Protein AF-E2C7J8-F1 (afdb_monomer_lite)

Structure (mmCIF, N/CA/C/O backbone):
data_AF-E2C7J8-F1
#
_entry.id   AF-E2C7J8-F1
#
loop_
_atom_site.group_PDB
_atom_site.id
_atom_site.type_symbol
_atom_site.label_atom_id
_atom_site.label_alt_id
_atom_site.label_comp_id
_atom_site.label_asym_id
_atom_site.label_entity_id
_atom_site.label_seq_id
_atom_site.pdbx_PDB_ins_code
_atom_site.Cartn_x
_atom_site.Cartn_y
_atom_site.Cartn_z
_atom_site.occupancy
_atom_site.B_iso_or_equiv
_atom_site.auth_seq_id
_atom_site.auth_comp_id
_atom_site.auth_asym_id
_atom_site.auth_atom_id
_atom_site.pdbx_PDB_model_num
ATOM 1 N N . MET A 1 1 ? -15.136 -10.228 -29.004 1.00 56.69 1 MET A N 1
ATOM 2 C CA . MET A 1 1 ? -14.559 -11.392 -28.293 1.00 56.69 1 MET A CA 1
ATOM 3 C C . MET A 1 1 ? -13.044 -11.291 -28.162 1.00 56.69 1 MET A C 1
ATOM 5 O O . MET A 1 1 ? -12.551 -11.509 -27.067 1.00 56.69 1 MET A O 1
ATOM 9 N N . GLU A 1 2 ? -12.335 -10.856 -29.204 1.00 65.06 2 GLU A N 1
ATOM 10 C CA . GLU A 1 2 ? -10.869 -10.691 -29.225 1.00 65.06 2 GLU A CA 1
ATOM 11 C C . GLU A 1 2 ? -10.293 -9.836 -28.080 1.00 65.06 2 GLU A C 1
ATOM 13 O O . GLU A 1 2 ? -9.317 -10.219 -27.451 1.00 65.06 2 GLU A O 1
ATOM 18 N N . PHE A 1 3 ? -10.931 -8.713 -27.729 1.00 54.78 3 PHE A N 1
ATOM 19 C CA . PHE A 1 3 ? -10.492 -7.877 -26.600 1.00 54.78 3 PHE A CA 1
ATOM 20 C C . PHE A 1 3 ? -10.558 -8.608 -25.251 1.00 54.78 3 PHE A C 1
ATOM 22 O O . PHE A 1 3 ? -9.632 -8.517 -24.450 1.00 54.78 3 PHE A O 1
ATOM 29 N N . LEU A 1 4 ? -11.633 -9.366 -25.009 1.00 55.12 4 LEU A N 1
ATOM 30 C CA . LEU A 1 4 ? -11.787 -10.152 -23.783 1.00 55.12 4 LEU A CA 1
ATOM 31 C C . LEU A 1 4 ? -10.827 -11.342 -23.761 1.00 55.12 4 LEU A C 1
ATOM 33 O O . LEU A 1 4 ? -10.291 -11.648 -22.705 1.00 55.12 4 LEU A O 1
ATOM 37 N N . GLN A 1 5 ? -10.562 -11.965 -24.912 1.00 63.22 5 GLN A N 1
ATOM 38 C CA . GLN A 1 5 ? -9.542 -13.007 -25.043 1.00 63.22 5 GLN A CA 1
ATOM 39 C C . GLN A 1 5 ? -8.133 -12.459 -24.818 1.00 63.22 5 GLN A C 1
ATOM 41 O O . GLN A 1 5 ? -7.361 -13.086 -24.109 1.00 63.22 5 GLN A O 1
ATOM 46 N N . ASN A 1 6 ? -7.816 -11.266 -25.322 1.00 58.00 6 ASN A N 1
ATOM 47 C CA . ASN A 1 6 ? -6.532 -10.613 -25.078 1.00 58.00 6 ASN A CA 1
ATOM 48 C C . ASN A 1 6 ? -6.371 -10.218 -23.608 1.00 58.00 6 ASN A C 1
ATOM 50 O O . ASN A 1 6 ? -5.319 -10.462 -23.024 1.00 58.00 6 ASN A O 1
ATOM 54 N N . ILE A 1 7 ? -7.414 -9.667 -22.976 1.00 56.09 7 ILE A N 1
ATOM 55 C CA . ILE A 1 7 ? -7.404 -9.428 -21.528 1.00 56.09 7 ILE A CA 1
ATOM 56 C C . ILE A 1 7 ? -7.196 -10.744 -20.791 1.00 56.09 7 ILE A C 1
ATOM 58 O O . ILE A 1 7 ? -6.327 -10.809 -19.935 1.00 56.09 7 ILE A O 1
ATOM 62 N N . PHE A 1 8 ? -7.942 -11.793 -21.128 1.00 62.03 8 PHE A N 1
ATOM 63 C CA . PHE A 1 8 ? -7.815 -13.090 -20.473 1.00 62.03 8 PHE A CA 1
ATOM 64 C C . PHE A 1 8 ? -6.412 -13.686 -20.655 1.00 62.03 8 PHE A C 1
ATOM 66 O O . PHE A 1 8 ? -5.827 -14.153 -19.684 1.00 62.03 8 PHE A O 1
ATOM 73 N N . TYR A 1 9 ? -5.826 -13.571 -21.844 1.00 65.25 9 TYR A N 1
ATOM 74 C CA . TYR A 1 9 ? -4.469 -14.013 -22.150 1.00 65.25 9 TYR A CA 1
ATOM 75 C C . TYR A 1 9 ? -3.418 -13.267 -21.313 1.00 65.25 9 TYR A C 1
ATOM 77 O O . TYR A 1 9 ? -2.612 -13.891 -20.628 1.00 65.25 9 TYR A O 1
ATOM 85 N N . TYR A 1 10 ? -3.460 -11.931 -21.262 1.00 60.94 10 TYR A N 1
ATOM 86 C CA . TYR A 1 10 ? -2.528 -11.156 -20.427 1.00 60.94 10 TYR A CA 1
ATOM 87 C C . TYR A 1 10 ? -2.781 -11.321 -18.922 1.00 60.94 10 TYR A C 1
ATOM 89 O O . TYR A 1 10 ? -1.867 -11.205 -18.107 1.00 60.94 10 TYR A O 1
ATOM 97 N N . TRP A 1 11 ? -4.028 -11.579 -18.535 1.00 59.38 11 TRP A N 1
ATOM 98 C CA . TRP A 1 11 ? -4.422 -11.719 -17.138 1.00 59.38 11 TRP A CA 1
ATOM 99 C C . TRP A 1 11 ? -4.226 -13.140 -16.611 1.00 59.38 11 TRP A C 1
ATOM 101 O O . TRP A 1 11 ? -4.277 -13.327 -15.399 1.00 59.38 11 TRP A O 1
ATOM 111 N N . THR A 1 12 ? -4.022 -14.144 -17.466 1.00 62.78 12 THR A N 1
ATOM 112 C CA . THR A 1 12 ? -4.016 -15.563 -17.062 1.00 62.78 12 THR A CA 1
ATOM 113 C C . THR A 1 12 ? -2.845 -16.336 -17.665 1.00 62.78 12 THR A C 1
ATOM 115 O O . THR A 1 12 ? -2.149 -17.023 -16.920 1.00 62.78 12 THR A O 1
ATOM 118 N N . ASP A 1 13 ? -2.562 -16.156 -18.957 1.00 61.19 13 ASP A N 1
ATOM 119 C CA . ASP A 1 13 ? -1.616 -16.987 -19.715 1.00 61.19 13 ASP A CA 1
ATOM 120 C C . ASP A 1 13 ? -0.207 -16.381 -19.818 1.00 61.19 13 ASP A C 1
ATOM 122 O O . ASP A 1 13 ? 0.773 -17.115 -19.926 1.00 61.19 13 ASP A O 1
ATOM 126 N N . SER A 1 14 ? -0.051 -15.055 -19.704 1.00 66.00 14 SER A N 1
ATOM 127 C CA . SER A 1 14 ? 1.265 -14.390 -19.715 1.00 66.00 14 SER A CA 1
ATOM 128 C C . SER A 1 14 ? 1.964 -14.368 -18.344 1.00 66.00 14 SER A C 1
ATOM 130 O O . SER A 1 14 ? 2.729 -13.446 -18.046 1.00 66.00 14 SER A O 1
ATOM 132 N N . LEU A 1 15 ? 1.657 -15.331 -17.471 1.00 68.44 15 LEU A N 1
ATOM 133 C CA . LEU A 1 15 ? 2.197 -15.392 -16.115 1.00 68.44 15 LEU A CA 1
ATOM 134 C C . LEU A 1 15 ? 3.653 -15.869 -16.129 1.00 68.44 15 LEU A C 1
ATOM 136 O O . LEU A 1 15 ? 4.008 -16.780 -16.876 1.00 68.44 15 LEU A O 1
ATOM 140 N N . ASP A 1 16 ? 4.488 -15.319 -15.247 1.00 70.44 16 ASP A N 1
ATOM 141 C CA . ASP A 1 16 ? 5.831 -15.856 -15.028 1.00 70.44 16 ASP A CA 1
ATOM 142 C C . ASP A 1 16 ? 5.737 -17.352 -14.647 1.00 70.44 16 ASP A C 1
ATOM 144 O O . ASP A 1 16 ? 5.107 -17.686 -13.635 1.00 70.44 16 ASP A O 1
ATOM 148 N N . PRO A 1 17 ? 6.378 -18.270 -15.400 1.00 74.94 17 PRO A N 1
ATOM 149 C CA . PRO A 1 17 ? 6.328 -19.703 -15.121 1.00 74.94 17 PRO A CA 1
ATOM 150 C C . PRO A 1 17 ? 6.791 -20.083 -13.707 1.00 74.94 17 PRO A C 1
ATOM 152 O O . PRO A 1 17 ? 6.451 -21.156 -13.210 1.00 74.94 17 PRO A O 1
ATOM 155 N N . ARG A 1 18 ? 7.576 -19.224 -13.041 1.00 76.12 18 ARG A N 1
ATOM 156 C CA . ARG A 1 18 ? 8.030 -19.394 -11.648 1.00 76.12 18 ARG A CA 1
ATOM 157 C C . ARG A 1 18 ? 6.910 -19.186 -10.619 1.00 76.12 18 ARG A C 1
ATOM 159 O O . ARG A 1 18 ? 7.094 -19.508 -9.450 1.00 76.12 18 ARG A O 1
ATOM 166 N N . LEU A 1 19 ? 5.763 -18.645 -11.023 1.00 78.50 19 LEU A N 1
ATOM 167 C CA . LEU A 1 19 ? 4.627 -18.351 -10.144 1.00 78.50 19 LEU A CA 1
ATOM 168 C C . LEU A 1 19 ? 3.506 -19.393 -10.237 1.00 78.50 19 LEU A C 1
ATOM 170 O O . LEU A 1 19 ? 2.644 -19.431 -9.363 1.00 78.50 19 LEU A O 1
ATOM 174 N N . LEU A 1 20 ? 3.523 -20.265 -11.249 1.00 76.81 20 LEU A N 1
ATOM 175 C CA . LEU A 1 20 ? 2.459 -21.249 -11.499 1.00 76.81 20 LEU A CA 1
ATOM 176 C C . LEU A 1 20 ? 2.248 -22.230 -10.335 1.00 76.81 20 LEU A C 1
ATOM 178 O O . LEU A 1 20 ? 1.123 -22.649 -10.066 1.00 76.81 20 LEU A O 1
ATOM 182 N N . TYR A 1 21 ? 3.324 -22.566 -9.622 1.00 78.81 21 TYR A N 1
ATOM 183 C CA . TYR A 1 21 ? 3.292 -23.465 -8.467 1.00 78.81 21 TYR A CA 1
ATOM 184 C C . TYR A 1 21 ? 3.033 -22.746 -7.135 1.00 78.81 21 TYR A C 1
ATOM 186 O O . TYR A 1 21 ? 2.986 -23.401 -6.097 1.00 78.81 21 TYR A O 1
ATOM 194 N N . MET A 1 22 ? 2.884 -21.416 -7.134 1.00 82.75 22 MET A N 1
ATOM 195 C CA . MET A 1 22 ? 2.638 -20.638 -5.919 1.00 82.75 22 MET A CA 1
ATOM 196 C C . MET A 1 22 ? 1.126 -20.536 -5.653 1.00 82.75 22 MET A C 1
ATOM 198 O O . MET A 1 22 ? 0.410 -19.924 -6.455 1.00 82.75 22 MET A O 1
ATOM 202 N N . PRO A 1 23 ? 0.623 -21.077 -4.525 1.00 84.69 23 PRO A N 1
ATOM 203 C CA . PRO A 1 23 ? -0.786 -20.967 -4.152 1.00 84.69 23 PRO A CA 1
ATOM 204 C C . PRO A 1 23 ? -1.259 -19.509 -4.099 1.00 84.69 23 PRO A C 1
ATOM 206 O O . PRO A 1 23 ? -0.500 -18.627 -3.686 1.00 84.69 23 PRO A O 1
ATOM 209 N N . ILE A 1 24 ? -2.522 -19.259 -4.470 1.00 84.56 24 ILE A N 1
ATOM 210 C CA . ILE A 1 24 ? -3.199 -17.943 -4.469 1.00 84.56 24 ILE A CA 1
ATOM 211 C C . ILE A 1 24 ? -2.684 -16.965 -5.538 1.00 84.56 24 ILE A C 1
ATOM 213 O O . ILE A 1 24 ? -3.468 -16.193 -6.088 1.00 84.56 24 ILE A O 1
ATOM 217 N N . ILE A 1 25 ? -1.397 -17.005 -5.887 1.00 83.06 25 ILE A N 1
ATOM 218 C CA . ILE A 1 25 ? -0.825 -16.178 -6.960 1.00 83.06 25 ILE A CA 1
ATOM 219 C C . ILE A 1 25 ? -1.190 -16.725 -8.342 1.00 83.06 25 ILE A C 1
ATOM 221 O O . ILE A 1 25 ? -1.482 -15.951 -9.253 1.00 83.06 25 ILE A O 1
ATOM 225 N N . ASN A 1 26 ? -1.177 -18.051 -8.497 1.00 79.81 26 ASN A N 1
ATOM 226 C CA . ASN A 1 26 ? -1.471 -18.704 -9.771 1.00 79.81 26 ASN A CA 1
ATOM 227 C C . ASN A 1 26 ? -2.930 -18.524 -10.226 1.00 79.81 26 ASN A C 1
ATOM 229 O O . ASN A 1 26 ? -3.215 -18.563 -11.420 1.00 79.81 26 ASN A O 1
ATOM 233 N N . SER A 1 27 ? -3.848 -18.299 -9.285 1.00 81.38 27 SER A N 1
ATOM 234 C CA . SER A 1 27 ? -5.274 -18.149 -9.543 1.00 81.38 27 SER A CA 1
ATOM 235 C C . SER A 1 27 ? -5.691 -16.681 -9.571 1.00 81.38 27 SER A C 1
ATOM 237 O O . SER A 1 27 ? -5.356 -15.889 -8.694 1.00 81.38 27 SER A O 1
ATOM 239 N N . THR A 1 28 ? -6.511 -16.331 -10.558 1.00 76.12 28 THR A N 1
ATOM 240 C CA . THR A 1 28 ? -7.091 -14.993 -10.735 1.00 76.12 28 THR A CA 1
ATOM 241 C C . THR A 1 28 ? -8.230 -14.681 -9.764 1.00 76.12 28 THR A C 1
ATOM 243 O O . THR A 1 28 ? -8.512 -13.509 -9.525 1.00 76.12 28 THR A O 1
ATOM 246 N N . TYR A 1 29 ? -8.885 -15.705 -9.207 1.00 79.81 29 TYR A N 1
ATOM 247 C CA . TYR A 1 29 ? -10.133 -15.572 -8.445 1.00 79.81 29 TYR A CA 1
ATOM 248 C C . TYR A 1 29 ? -9.982 -15.867 -6.946 1.00 79.81 29 TYR A C 1
ATOM 250 O O . TYR A 1 29 ? -10.809 -15.413 -6.156 1.00 79.81 29 TYR A O 1
ATOM 258 N N . GLN A 1 30 ? -8.929 -16.582 -6.530 1.00 87.88 30 GLN A N 1
ATOM 259 C CA . GLN A 1 30 ? -8.725 -16.948 -5.122 1.00 87.88 30 GLN A CA 1
ATOM 260 C C . GLN A 1 30 ? -8.579 -15.721 -4.212 1.00 87.88 30 GLN A C 1
ATOM 262 O O . GLN A 1 30 ? -9.251 -15.647 -3.185 1.00 87.88 30 GLN A O 1
ATOM 267 N N . LEU A 1 31 ? -7.766 -14.728 -4.591 1.00 85.38 31 LEU A N 1
ATOM 268 C CA . LEU A 1 31 ? -7.616 -13.509 -3.790 1.00 85.38 31 LEU A CA 1
ATOM 269 C C . LEU A 1 31 ? -8.914 -12.677 -3.718 1.00 85.38 31 LEU A C 1
ATOM 271 O O . LEU A 1 31 ? -9.318 -12.352 -2.602 1.00 85.38 31 LEU A O 1
ATOM 275 N N . PRO A 1 32 ? -9.605 -12.353 -4.834 1.00 81.94 32 PRO A N 1
ATOM 276 C CA . PRO A 1 32 ? -10.901 -11.676 -4.772 1.00 81.94 32 PRO A CA 1
ATOM 277 C C . PRO A 1 32 ? -11.915 -12.376 -3.862 1.00 81.94 32 PRO A C 1
ATOM 279 O O . PRO A 1 32 ? -12.609 -11.709 -3.097 1.00 81.94 32 PRO A O 1
ATOM 282 N N . LEU A 1 33 ? -11.966 -13.712 -3.891 1.00 89.25 33 LEU A N 1
ATOM 283 C CA . LEU A 1 33 ? -12.850 -14.490 -3.026 1.00 89.25 33 LEU A CA 1
ATOM 284 C C . LEU A 1 33 ? -12.468 -14.359 -1.543 1.00 89.25 33 LEU A C 1
ATOM 286 O O . LEU A 1 33 ? -13.346 -14.157 -0.705 1.00 89.25 33 LEU A O 1
ATOM 290 N N . ILE A 1 34 ? -11.170 -14.419 -1.219 1.00 93.38 34 ILE A N 1
ATOM 291 C CA . ILE A 1 34 ? -10.664 -14.199 0.146 1.00 93.38 34 ILE A CA 1
ATOM 292 C C . ILE A 1 34 ? -11.019 -12.787 0.629 1.00 93.38 34 ILE A C 1
ATOM 294 O O . ILE A 1 34 ? -11.522 -12.636 1.740 1.00 93.38 34 ILE A O 1
ATOM 298 N N . ILE A 1 35 ? -10.812 -11.760 -0.202 1.00 86.38 35 ILE A N 1
ATOM 299 C CA . ILE A 1 35 ? -11.148 -10.365 0.124 1.00 86.38 35 ILE A CA 1
ATOM 300 C C . ILE A 1 35 ? -12.653 -10.210 0.343 1.00 86.38 35 ILE A C 1
ATOM 302 O O . ILE A 1 35 ? -13.071 -9.561 1.300 1.00 86.38 35 ILE A O 1
ATOM 306 N N . PHE A 1 36 ? -13.478 -10.815 -0.511 1.00 87.00 36 PHE A N 1
ATOM 307 C CA . PHE A 1 36 ? -14.927 -10.778 -0.355 1.00 87.00 36 PHE A CA 1
ATOM 308 C C . PHE A 1 36 ? -15.366 -11.434 0.959 1.00 87.00 36 PHE A C 1
ATOM 310 O O . PHE A 1 36 ? -16.110 -10.826 1.729 1.00 87.00 36 PHE A O 1
ATOM 317 N N . ALA A 1 37 ? -14.864 -12.637 1.254 1.00 92.94 37 ALA A N 1
ATOM 318 C CA . ALA A 1 37 ? -15.159 -13.348 2.497 1.00 92.94 37 ALA A CA 1
ATOM 319 C C . ALA A 1 37 ? -14.712 -12.548 3.731 1.00 92.94 37 ALA A C 1
ATOM 321 O O . ALA A 1 37 ? -15.458 -12.422 4.704 1.00 92.94 37 ALA A O 1
ATOM 322 N N . TYR A 1 38 ? -13.524 -11.950 3.663 1.00 93.06 38 TYR A N 1
ATOM 323 C CA . TYR A 1 38 ? -12.983 -11.059 4.679 1.00 93.06 38 TYR A CA 1
ATOM 324 C C . TYR A 1 38 ? -13.886 -9.843 4.932 1.00 93.06 38 TYR A C 1
ATOM 326 O O . TYR A 1 38 ? -14.295 -9.598 6.068 1.00 93.06 38 TYR A O 1
ATOM 334 N N . MET A 1 39 ? -14.251 -9.112 3.876 1.00 87.81 39 MET A N 1
ATOM 335 C CA . MET A 1 39 ? -15.113 -7.929 3.959 1.00 87.81 39 MET A CA 1
ATOM 336 C C . MET A 1 39 ? -16.497 -8.284 4.502 1.00 87.81 39 MET A C 1
ATOM 338 O O . MET A 1 39 ? -17.016 -7.600 5.385 1.00 87.81 39 MET A O 1
ATOM 342 N N . TYR A 1 40 ? -17.075 -9.387 4.024 1.00 91.81 40 TYR A N 1
ATOM 343 C CA . TYR A 1 40 ? -18.347 -9.901 4.517 1.00 91.81 40 TYR A CA 1
ATOM 344 C C . TYR A 1 40 ? -18.280 -10.239 6.011 1.00 91.81 40 TYR A C 1
ATOM 346 O O . TYR A 1 40 ? -19.187 -9.889 6.773 1.00 91.81 40 TYR A O 1
ATOM 354 N N . PHE A 1 41 ? -17.189 -10.865 6.460 1.00 93.81 41 PHE A N 1
ATOM 355 C CA . PHE A 1 41 ? -16.991 -11.161 7.872 1.00 93.81 41 PHE A CA 1
ATOM 356 C C . PHE A 1 41 ? -16.864 -9.891 8.717 1.00 93.81 41 PHE A C 1
ATOM 358 O O . PHE A 1 41 ? -17.597 -9.734 9.692 1.00 93.81 41 PHE A O 1
ATOM 365 N N . VAL A 1 42 ? -15.963 -8.978 8.350 1.00 90.44 42 VAL A N 1
ATOM 366 C CA . VAL A 1 42 ? -15.640 -7.795 9.161 1.00 90.44 42 VAL A CA 1
ATOM 367 C C . VAL A 1 42 ? -16.806 -6.809 9.227 1.00 90.44 42 VAL A C 1
ATOM 369 O O . VAL A 1 42 ? -17.057 -6.243 10.291 1.00 90.44 42 VAL A O 1
ATOM 372 N N . LEU A 1 43 ? -17.539 -6.617 8.126 1.00 86.62 43 LEU A N 1
ATOM 373 C CA . LEU A 1 43 ? -18.594 -5.604 8.043 1.00 86.62 43 LEU A CA 1
ATOM 374 C C . LEU A 1 43 ? -19.984 -6.130 8.412 1.00 86.62 43 LEU A C 1
ATOM 376 O O . LEU A 1 43 ? -20.810 -5.358 8.897 1.00 86.62 43 LEU A O 1
ATOM 380 N N . VAL A 1 44 ? -20.263 -7.420 8.193 1.00 89.94 44 VAL A N 1
ATOM 381 C CA . VAL A 1 44 ? -21.625 -7.967 8.319 1.00 89.94 44 VAL A CA 1
ATOM 382 C C . VAL A 1 44 ? -21.686 -9.120 9.314 1.00 89.94 44 VAL A C 1
ATOM 384 O O . VAL A 1 44 ? -22.327 -8.998 10.361 1.00 89.94 44 VAL A O 1
ATOM 387 N N . CYS A 1 45 ? -21.040 -10.248 9.010 1.00 94.19 45 CYS A N 1
ATOM 388 C CA . CYS A 1 45 ? -21.230 -11.490 9.763 1.00 94.19 45 CYS A CA 1
ATOM 389 C C . CYS A 1 45 ? -20.698 -11.389 11.201 1.00 94.19 45 CYS A C 1
ATOM 391 O O . CYS A 1 45 ? -21.414 -11.707 12.150 1.00 94.19 45 CYS A O 1
ATOM 393 N N . GLY A 1 46 ? -19.468 -10.910 11.379 1.00 92.19 46 GLY A N 1
ATOM 394 C CA . GLY A 1 46 ? -18.810 -10.780 12.677 1.00 92.19 46 GLY A CA 1
ATOM 395 C C . GLY A 1 46 ? -19.534 -9.814 13.625 1.00 92.19 46 GLY A C 1
ATOM 396 O O . GLY A 1 46 ? -19.892 -10.229 14.732 1.00 92.19 46 GLY A O 1
ATOM 397 N N . PRO A 1 47 ? -19.842 -8.564 13.219 1.00 91.75 47 PRO A N 1
ATOM 398 C CA . PRO A 1 47 ? -20.615 -7.639 14.049 1.00 91.75 47 PRO A CA 1
ATOM 399 C C . PRO A 1 47 ? -22.011 -8.166 14.410 1.00 91.75 47 PRO A C 1
ATOM 401 O O . PRO A 1 47 ? -22.436 -8.039 15.561 1.00 91.75 47 PRO A O 1
ATOM 404 N N . ARG A 1 48 ? -22.712 -8.814 13.464 1.00 93.38 48 ARG A N 1
ATOM 405 C CA . ARG A 1 48 ? -24.032 -9.421 13.711 1.00 93.38 48 ARG A CA 1
ATOM 406 C C . ARG A 1 48 ? -23.947 -10.571 14.714 1.00 93.38 48 ARG A C 1
ATOM 408 O O . ARG A 1 48 ? -24.764 -10.630 15.629 1.00 93.38 48 ARG A O 1
ATOM 415 N N . TYR A 1 49 ? -22.940 -11.432 14.584 1.00 93.19 49 TYR A N 1
ATOM 416 C CA . TYR A 1 49 ? -22.673 -12.529 15.516 1.00 93.19 49 TYR A CA 1
ATOM 417 C C . TYR A 1 49 ? -22.334 -12.024 16.928 1.00 93.19 49 TYR A C 1
ATOM 419 O O . TYR A 1 49 ? -22.798 -12.581 17.925 1.00 93.19 49 TYR A O 1
ATOM 427 N N . MET A 1 50 ? -21.569 -10.934 17.025 1.00 93.50 50 MET A N 1
ATOM 428 C CA . MET A 1 50 ? -21.149 -10.355 18.301 1.00 93.50 50 MET A CA 1
ATOM 429 C C . MET A 1 50 ? -22.217 -9.480 18.969 1.00 93.50 50 MET A C 1
ATOM 431 O O . MET A 1 50 ? -22.055 -9.158 20.146 1.00 93.50 50 MET A O 1
ATOM 435 N N . LYS A 1 51 ? -23.315 -9.104 18.291 1.00 91.75 51 LYS A N 1
ATOM 436 C CA . LYS A 1 51 ? -24.336 -8.171 18.815 1.00 91.75 51 LYS A CA 1
ATOM 437 C C . LYS A 1 51 ? -24.780 -8.531 20.239 1.00 91.75 51 LYS A C 1
ATOM 439 O O . LYS A 1 51 ? -24.628 -7.711 21.144 1.00 91.75 51 LYS A O 1
ATOM 444 N N . ASN A 1 52 ? -25.161 -9.790 20.454 1.00 94.75 52 ASN A N 1
ATOM 445 C CA . ASN A 1 52 ? -25.701 -10.290 21.725 1.00 94.75 52 ASN A CA 1
ATOM 446 C C . ASN A 1 52 ? -24.672 -11.045 22.591 1.00 94.75 52 ASN A C 1
ATOM 448 O O . ASN A 1 52 ? -25.055 -11.735 23.530 1.00 94.75 52 ASN A O 1
ATOM 452 N N . ARG A 1 53 ? -23.370 -10.960 22.280 1.00 92.88 53 ARG A N 1
ATOM 453 C CA . ARG A 1 53 ? -22.308 -11.686 23.003 1.00 92.88 53 ARG A CA 1
ATOM 454 C C . ARG A 1 53 ? -21.370 -10.733 23.750 1.00 92.88 53 ARG A C 1
ATOM 456 O O . ARG A 1 53 ? -21.123 -9.625 23.263 1.00 92.88 53 ARG A O 1
ATOM 463 N N . PRO A 1 54 ? -20.817 -11.120 24.911 1.00 91.56 54 PRO A N 1
ATOM 464 C CA . PRO A 1 54 ? -19.746 -10.354 25.540 1.00 91.56 54 PRO A CA 1
ATOM 465 C C . PRO A 1 54 ? -18.463 -10.394 24.680 1.00 91.56 54 PRO A C 1
ATOM 467 O O . PRO A 1 54 ? -18.288 -11.316 23.881 1.00 91.56 54 PRO A O 1
ATOM 470 N N . PRO A 1 55 ? -17.564 -9.399 24.803 1.00 92.88 55 PRO A N 1
ATOM 471 C CA . PRO A 1 55 ? -16.296 -9.393 24.075 1.00 92.88 55 PRO A CA 1
ATOM 472 C C . PRO A 1 55 ? -15.397 -10.557 24.519 1.00 92.88 55 PRO A C 1
ATOM 474 O O . PRO A 1 55 ? -15.220 -10.789 25.715 1.00 92.88 55 PRO A O 1
ATOM 477 N N . TYR A 1 56 ? -14.784 -11.264 23.568 1.00 90.75 56 TYR A N 1
ATOM 478 C CA . TYR A 1 56 ? -13.923 -12.405 23.885 1.00 90.75 56 TYR A CA 1
ATOM 479 C C . TYR A 1 56 ? -12.584 -11.980 24.516 1.00 90.75 56 TYR A C 1
ATOM 481 O O . TYR A 1 56 ? -11.932 -11.026 24.080 1.00 90.75 56 TYR A O 1
ATOM 489 N N . SER A 1 57 ? -12.122 -12.737 25.518 1.00 86.50 57 SER A N 1
ATOM 490 C CA . SER A 1 57 ? -10.794 -12.566 26.124 1.00 86.50 57 SER A CA 1
ATOM 491 C C . SER A 1 57 ? -9.739 -13.363 25.350 1.00 86.50 57 SER A C 1
ATOM 493 O O . SER A 1 57 ? -9.355 -14.464 25.727 1.00 86.50 57 SER A O 1
ATOM 495 N N . LEU A 1 58 ? -9.251 -12.797 24.246 1.00 86.56 58 LEU A N 1
ATOM 496 C CA . LEU A 1 58 ? -8.262 -13.432 23.359 1.00 86.56 58 LEU A CA 1
ATOM 497 C C . LEU A 1 58 ? -6.803 -13.114 23.748 1.00 86.56 58 LEU A C 1
ATOM 499 O O . LEU A 1 58 ? -5.940 -13.015 22.882 1.00 86.56 58 LEU A O 1
ATOM 503 N N . LYS A 1 59 ? -6.504 -12.904 25.039 1.00 82.31 59 LYS A N 1
ATOM 504 C CA . LYS A 1 59 ? -5.189 -12.395 25.489 1.00 82.31 59 LYS A CA 1
ATOM 505 C C . LYS A 1 59 ? -4.021 -13.294 25.061 1.00 82.31 59 LYS A C 1
ATOM 507 O O . LYS A 1 59 ? -3.053 -12.795 24.496 1.00 82.31 59 LYS A O 1
ATOM 512 N N . THR A 1 60 ? -4.120 -14.602 25.302 1.00 86.56 60 THR A N 1
ATOM 513 C CA . THR A 1 60 ? -3.074 -15.576 24.937 1.00 86.56 60 THR A CA 1
ATOM 514 C C . THR A 1 60 ? -2.906 -15.672 23.425 1.00 86.56 60 THR A C 1
ATOM 516 O O . THR A 1 60 ? -1.785 -15.648 22.930 1.00 86.56 60 THR A O 1
ATOM 519 N N . PHE A 1 61 ? -4.019 -15.698 22.688 1.00 89.00 61 PHE A N 1
ATOM 520 C CA . PHE A 1 61 ? -3.999 -15.733 21.228 1.00 89.00 61 PHE A CA 1
ATOM 521 C C . PHE A 1 61 ? -3.310 -14.498 20.638 1.00 89.00 61 PHE A C 1
ATOM 523 O O . PHE A 1 61 ? -2.442 -14.642 19.792 1.00 89.00 61 PHE A O 1
ATOM 530 N N . ILE A 1 62 ? -3.622 -13.296 21.137 1.00 83.81 62 ILE A N 1
ATOM 531 C CA . ILE A 1 62 ? -2.981 -12.046 20.694 1.00 83.81 62 ILE A CA 1
ATOM 532 C C . ILE A 1 62 ? -1.474 -12.068 20.964 1.00 83.81 62 ILE A C 1
ATOM 534 O O . ILE A 1 62 ? -0.699 -11.665 20.102 1.00 83.81 62 ILE A O 1
ATOM 538 N N . LYS A 1 63 ? -1.048 -12.552 22.139 1.00 77.75 63 LYS A N 1
ATOM 539 C CA . LYS A 1 63 ? 0.379 -12.683 22.470 1.00 77.75 63 LYS A CA 1
ATOM 540 C C . LYS A 1 63 ? 1.100 -13.583 21.468 1.00 77.75 63 LYS A C 1
ATOM 542 O O . LYS A 1 63 ? 2.104 -13.166 20.900 1.00 77.75 63 LYS A O 1
ATOM 547 N N . LEU A 1 64 ? 0.563 -14.780 21.229 1.00 88.50 64 LEU A N 1
ATOM 548 C CA . LEU A 1 64 ? 1.131 -15.739 20.279 1.00 88.50 64 LEU A CA 1
ATOM 549 C C . LEU A 1 64 ? 1.124 -15.188 18.849 1.00 88.50 64 LEU A C 1
ATOM 551 O O . LEU A 1 64 ? 2.140 -15.254 18.168 1.00 88.50 64 LEU A O 1
ATOM 555 N N . TYR A 1 65 ? 0.013 -14.586 18.425 1.00 87.06 65 TYR A N 1
ATOM 556 C CA . TYR A 1 65 ? -0.129 -13.971 17.108 1.00 87.06 65 TYR A CA 1
ATOM 557 C C . TYR A 1 65 ? 0.921 -12.876 16.872 1.00 87.06 65 TYR A C 1
ATOM 559 O O . TYR A 1 65 ? 1.612 -12.904 15.857 1.00 87.06 65 TYR A O 1
ATOM 567 N N . ASN A 1 66 ? 1.107 -11.964 17.832 1.00 80.25 66 ASN A N 1
ATOM 568 C CA . ASN A 1 66 ? 2.103 -10.896 17.725 1.00 80.25 66 ASN A CA 1
ATOM 569 C C . ASN A 1 66 ? 3.541 -11.443 17.676 1.00 80.25 66 ASN A C 1
ATOM 571 O O . ASN A 1 66 ? 4.361 -10.908 16.934 1.00 80.25 66 ASN A O 1
ATOM 575 N N . ILE A 1 67 ? 3.851 -12.516 18.420 1.00 84.06 67 ILE A N 1
ATOM 576 C CA . ILE A 1 67 ? 5.159 -13.192 18.340 1.00 84.06 67 ILE A CA 1
ATOM 577 C C . ILE A 1 67 ? 5.363 -13.802 16.951 1.00 84.06 67 ILE A C 1
ATOM 579 O O . ILE A 1 67 ? 6.407 -13.584 16.340 1.00 84.06 67 ILE A O 1
ATOM 583 N N . VAL A 1 68 ? 4.374 -14.542 16.438 1.00 89.75 68 VAL A N 1
ATOM 584 C CA . VAL A 1 68 ? 4.445 -15.170 15.109 1.00 89.75 68 VAL A CA 1
ATOM 585 C C . VAL A 1 68 ? 4.659 -14.112 14.030 1.00 89.75 68 VAL A C 1
ATOM 587 O O . VAL A 1 68 ? 5.555 -14.256 13.202 1.00 89.75 68 VAL A O 1
ATOM 590 N N . GLN A 1 69 ? 3.896 -13.021 14.077 1.00 85.00 69 GLN A N 1
ATOM 591 C CA . GLN A 1 69 ? 4.034 -11.904 13.148 1.00 85.00 69 GLN A CA 1
ATOM 592 C C . GLN A 1 69 ? 5.406 -11.225 13.249 1.00 85.00 69 GLN A C 1
ATOM 594 O O . GLN A 1 69 ? 6.034 -10.967 12.224 1.00 85.00 69 GLN A O 1
ATOM 599 N N . PHE A 1 70 ? 5.922 -10.987 14.459 1.00 84.75 70 PHE A N 1
ATOM 600 C CA . PHE A 1 70 ? 7.269 -10.444 14.650 1.00 84.75 70 PHE A CA 1
ATOM 601 C C . PHE A 1 70 ? 8.347 -11.348 14.034 1.00 84.75 70 PHE A C 1
ATOM 603 O O . PHE A 1 70 ? 9.165 -10.882 13.237 1.00 84.75 70 PHE A O 1
ATOM 610 N N . VAL A 1 71 ? 8.328 -12.644 14.362 1.00 88.75 71 VAL A N 1
ATOM 611 C CA . VAL A 1 71 ? 9.315 -13.616 13.869 1.00 88.75 71 VAL A CA 1
ATOM 612 C C . VAL A 1 71 ? 9.245 -13.736 12.350 1.00 88.75 71 VAL A C 1
ATOM 614 O O . VAL A 1 71 ? 10.280 -13.718 11.688 1.00 88.75 71 VAL A O 1
ATOM 617 N N . ALA A 1 72 ? 8.042 -13.809 11.780 1.00 87.00 72 ALA A N 1
ATOM 618 C CA . ALA A 1 72 ? 7.866 -13.966 10.343 1.00 87.00 72 ALA A CA 1
ATOM 619 C C . ALA A 1 72 ? 8.299 -12.714 9.555 1.00 87.00 72 ALA A C 1
ATOM 621 O O . ALA A 1 72 ? 8.990 -12.843 8.543 1.00 87.00 72 ALA A O 1
ATOM 622 N N . ASN A 1 73 ? 7.982 -11.504 10.039 1.00 80.88 73 ASN A N 1
ATOM 623 C CA . ASN A 1 73 ? 8.461 -10.260 9.426 1.00 80.88 73 ASN A CA 1
ATOM 624 C C . ASN A 1 73 ? 9.993 -10.138 9.512 1.00 80.88 73 ASN A C 1
ATOM 626 O O . ASN A 1 73 ? 10.641 -9.811 8.516 1.00 80.88 73 ASN A O 1
ATOM 630 N N . MET A 1 74 ? 10.601 -10.469 10.658 1.00 84.25 74 MET A N 1
ATOM 631 C CA . MET A 1 74 ? 12.063 -10.473 10.805 1.00 84.25 74 MET A CA 1
ATOM 632 C C . MET A 1 74 ? 12.746 -11.516 9.919 1.00 84.25 74 MET A C 1
ATOM 634 O O . MET A 1 74 ? 13.779 -11.230 9.310 1.00 84.25 74 MET A O 1
ATOM 638 N N . TRP A 1 75 ? 12.160 -12.707 9.801 1.00 89.38 75 TRP A N 1
ATOM 639 C CA . TRP A 1 75 ? 12.661 -13.751 8.914 1.00 89.38 75 TRP A CA 1
ATOM 640 C C . TRP A 1 75 ? 12.622 -13.320 7.445 1.00 89.38 75 TRP A C 1
ATOM 642 O O . TRP A 1 75 ? 13.575 -13.589 6.710 1.00 89.38 75 TRP A O 1
ATOM 652 N N . LEU A 1 76 ? 11.581 -12.599 7.012 1.00 85.38 76 LEU A N 1
ATOM 653 C CA . LEU A 1 76 ? 11.536 -12.026 5.665 1.00 85.38 76 LEU A CA 1
ATOM 654 C C . LEU A 1 76 ? 12.608 -10.961 5.451 1.00 85.38 76 LEU A C 1
ATOM 656 O O . LEU A 1 76 ? 13.290 -11.013 4.429 1.00 85.38 76 LEU A O 1
ATOM 660 N N . VAL A 1 77 ? 12.805 -10.039 6.401 1.00 79.75 77 VAL A N 1
ATOM 661 C CA . VAL A 1 77 ? 13.881 -9.033 6.319 1.00 79.75 77 VAL A CA 1
ATOM 662 C C . VAL A 1 77 ? 15.235 -9.721 6.140 1.00 79.75 77 VAL A C 1
ATOM 664 O O . VAL A 1 77 ? 15.956 -9.418 5.189 1.00 79.75 77 VAL A O 1
ATOM 667 N N . TYR A 1 78 ? 15.549 -10.710 6.984 1.00 85.56 78 TYR A N 1
ATOM 668 C CA . TYR A 1 78 ? 16.771 -11.506 6.854 1.00 85.56 78 TYR A CA 1
ATOM 669 C C . TYR A 1 78 ? 16.858 -12.210 5.493 1.00 85.56 78 TYR A C 1
ATOM 671 O O . TYR A 1 78 ? 17.897 -12.171 4.835 1.00 85.56 78 TYR A O 1
ATOM 679 N N . SER A 1 79 ? 15.766 -12.826 5.039 1.00 83.50 79 SER A N 1
ATOM 680 C CA . SER A 1 79 ? 15.732 -13.587 3.788 1.00 83.50 79 SER A CA 1
ATOM 681 C C . SER A 1 79 ? 15.931 -12.707 2.556 1.00 83.50 79 SER A C 1
ATOM 683 O O . SER A 1 79 ? 16.605 -13.133 1.618 1.00 83.50 79 SER A O 1
ATOM 685 N N . PHE A 1 80 ? 15.400 -11.481 2.558 1.00 77.94 80 PHE A N 1
ATOM 686 C CA . PHE A 1 80 ? 15.629 -10.493 1.505 1.00 77.94 80 PHE A CA 1
ATOM 687 C C . PHE A 1 80 ? 17.072 -9.974 1.499 1.00 77.94 80 PHE A C 1
ATOM 689 O O . PHE A 1 80 ? 17.682 -9.902 0.433 1.00 77.94 80 PHE A O 1
ATOM 696 N N . VAL A 1 81 ? 17.651 -9.677 2.668 1.00 78.38 81 VAL A N 1
ATOM 697 C CA . VAL A 1 81 ? 19.059 -9.248 2.780 1.00 78.38 81 VAL A CA 1
ATOM 698 C C . VAL A 1 81 ? 19.999 -10.367 2.317 1.00 78.38 81 VAL A C 1
ATOM 700 O O . VAL A 1 81 ? 20.862 -10.154 1.468 1.00 78.38 81 VAL A O 1
ATOM 703 N N . ASN A 1 82 ? 19.764 -11.595 2.780 1.00 80.88 82 ASN A N 1
ATOM 704 C CA . ASN A 1 82 ? 20.517 -12.789 2.396 1.00 80.88 82 ASN A CA 1
ATOM 705 C C . ASN A 1 82 ? 20.236 -13.254 0.950 1.00 80.88 82 ASN A C 1
ATOM 707 O O . ASN A 1 82 ? 20.886 -14.165 0.440 1.00 80.88 82 ASN A O 1
ATOM 711 N N . ALA A 1 83 ? 19.229 -12.705 0.268 1.00 73.12 83 ALA A N 1
ATOM 712 C CA . ALA A 1 83 ? 19.049 -12.930 -1.164 1.00 73.12 83 ALA A CA 1
ATOM 713 C C . ALA A 1 83 ? 20.011 -12.074 -2.009 1.00 73.12 83 ALA A C 1
ATOM 715 O O . ALA A 1 83 ? 20.107 -12.298 -3.211 1.00 73.12 83 ALA A O 1
ATOM 716 N N . GLY A 1 84 ? 20.766 -11.153 -1.394 1.00 60.16 84 GLY A N 1
ATOM 717 C CA . GLY A 1 84 ? 21.865 -10.455 -2.055 1.00 60.16 84 GLY A CA 1
ATOM 718 C C . GLY A 1 84 ? 21.387 -9.419 -3.067 1.00 60.16 84 GLY A C 1
ATOM 719 O O . GLY A 1 84 ? 21.842 -9.407 -4.213 1.00 60.16 84 GLY A O 1
ATOM 720 N N . ILE A 1 85 ? 20.466 -8.537 -2.664 1.00 59.44 85 ILE A N 1
ATOM 721 C CA . ILE A 1 85 ? 20.157 -7.343 -3.458 1.00 59.44 85 ILE A CA 1
ATOM 722 C C . ILE A 1 85 ? 21.407 -6.464 -3.450 1.00 59.44 85 ILE A C 1
ATOM 724 O O . ILE A 1 85 ? 21.668 -5.725 -2.505 1.00 59.44 85 ILE A O 1
ATOM 728 N N . VAL A 1 86 ? 22.219 -6.583 -4.499 1.00 53.44 86 VAL A N 1
ATOM 729 C CA . VAL A 1 86 ? 23.380 -5.717 -4.698 1.00 53.44 86 VAL A CA 1
ATOM 730 C C . VAL A 1 86 ? 22.862 -4.285 -4.771 1.00 53.44 86 VAL A C 1
ATOM 732 O O . VAL A 1 86 ? 21.988 -3.996 -5.584 1.00 53.44 86 VAL A O 1
ATOM 735 N N . ILE A 1 87 ? 23.420 -3.388 -3.961 1.00 49.59 87 ILE A N 1
ATOM 736 C CA . ILE A 1 87 ? 23.110 -1.949 -3.948 1.00 49.59 87 ILE A CA 1
ATOM 737 C C . ILE A 1 87 ? 23.098 -1.367 -5.384 1.00 49.59 87 ILE A C 1
ATOM 739 O O . ILE A 1 87 ? 22.233 -0.577 -5.743 1.00 49.59 87 ILE A O 1
ATOM 743 N N . ARG A 1 88 ? 23.960 -1.878 -6.277 1.00 45.69 88 ARG A N 1
ATOM 744 C CA . ARG A 1 88 ? 23.995 -1.555 -7.717 1.00 45.69 88 ARG A CA 1
ATOM 745 C C . ARG A 1 88 ? 22.706 -1.891 -8.496 1.00 45.69 88 ARG A C 1
ATOM 747 O O . ARG A 1 88 ? 22.368 -1.157 -9.414 1.00 45.69 88 ARG A O 1
ATOM 754 N N . LYS A 1 89 ? 21.970 -2.954 -8.137 1.00 52.12 89 LYS A N 1
ATOM 755 C CA . LYS A 1 89 ? 20.643 -3.303 -8.704 1.00 52.12 89 LYS A CA 1
ATOM 756 C C . LYS A 1 89 ? 19.500 -2.457 -8.123 1.00 52.12 89 LYS A C 1
ATOM 758 O O . LYS A 1 89 ? 18.421 -2.426 -8.706 1.00 52.12 89 LYS A O 1
ATOM 763 N N . LEU A 1 90 ? 19.733 -1.797 -6.986 1.00 49.31 90 LEU A N 1
ATOM 764 C CA . LEU A 1 90 ? 18.817 -0.828 -6.373 1.00 49.31 90 LEU A CA 1
ATOM 765 C C . LEU A 1 90 ? 18.842 0.518 -7.123 1.00 49.31 90 LEU A C 1
ATOM 767 O O . LEU A 1 90 ? 17.820 1.186 -7.217 1.00 49.31 90 LEU A O 1
ATOM 771 N N . PHE A 1 91 ? 20.012 0.882 -7.665 1.00 47.34 91 PHE A N 1
ATOM 772 C CA . PHE A 1 91 ? 20.271 2.145 -8.374 1.00 47.34 91 PHE A CA 1
ATOM 773 C C . PHE A 1 91 ? 20.263 2.038 -9.908 1.00 47.34 91 PHE A C 1
ATOM 775 O O . PHE A 1 91 ? 20.265 3.059 -10.589 1.00 47.34 91 PHE A O 1
ATOM 782 N N . CYS A 1 92 ? 20.279 0.816 -10.447 1.00 48.16 92 CYS A N 1
ATOM 783 C CA . CYS A 1 92 ? 20.047 0.494 -11.855 1.00 48.16 92 CYS A CA 1
ATOM 784 C C . CYS A 1 92 ? 19.297 -0.840 -11.900 1.00 48.16 92 CYS A C 1
ATOM 786 O O . CYS A 1 92 ? 19.934 -1.900 -11.826 1.00 48.16 92 CYS A O 1
ATOM 788 N N . PRO A 1 93 ? 17.959 -0.851 -11.991 1.00 52.88 93 PRO A N 1
ATOM 789 C CA . PRO A 1 93 ? 17.256 -2.069 -12.299 1.00 52.88 93 PRO A CA 1
ATOM 790 C C . PRO A 1 93 ? 17.630 -2.416 -13.727 1.00 52.88 93 PRO A C 1
ATOM 792 O O . PRO A 1 93 ? 17.242 -1.770 -14.699 1.00 52.88 93 PRO A O 1
ATOM 795 N N . VAL A 1 94 ? 18.447 -3.452 -13.818 1.00 50.22 94 VAL A N 1
ATOM 796 C CA . VAL A 1 94 ? 18.520 -4.270 -15.013 1.00 50.22 94 VAL A CA 1
ATOM 797 C C . VAL A 1 94 ? 17.100 -4.790 -15.271 1.00 50.22 94 VAL A C 1
ATOM 799 O O . VAL A 1 94 ? 16.329 -4.961 -14.320 1.00 50.22 94 VAL A O 1
ATOM 802 N N . GLU A 1 95 ? 16.754 -4.976 -16.544 1.00 51.81 95 GLU A N 1
ATOM 803 C CA . GLU A 1 95 ? 15.492 -5.569 -17.001 1.00 51.81 95 GLU A CA 1
ATOM 804 C C . GLU A 1 95 ? 15.020 -6.707 -16.085 1.00 51.81 95 GLU A C 1
ATOM 806 O O . GLU A 1 95 ? 15.842 -7.413 -15.493 1.00 51.81 95 GLU A O 1
ATOM 811 N N . MET A 1 96 ? 13.696 -6.878 -15.955 1.00 54.12 96 MET A N 1
ATOM 812 C CA . MET A 1 96 ? 13.121 -7.941 -15.128 1.00 54.12 96 MET A CA 1
ATOM 813 C C . MET A 1 96 ? 13.776 -9.281 -15.471 1.00 54.12 96 MET A C 1
ATOM 815 O O . MET A 1 96 ? 13.598 -9.820 -16.561 1.00 54.12 96 MET A O 1
ATOM 819 N N . ASP A 1 97 ? 14.572 -9.790 -14.530 1.00 58.16 97 ASP A N 1
ATOM 820 C CA . ASP A 1 97 ? 15.338 -11.007 -14.730 1.00 58.16 97 ASP A CA 1
ATOM 821 C C . ASP A 1 97 ? 14.407 -12.214 -14.558 1.00 58.16 97 ASP A C 1
ATOM 823 O O . ASP A 1 97 ? 14.173 -12.725 -13.452 1.00 58.16 97 ASP A O 1
ATOM 827 N N . TYR A 1 98 ? 13.830 -12.648 -15.678 1.00 64.62 98 TYR A N 1
ATOM 828 C CA . TYR A 1 98 ? 12.987 -13.837 -15.761 1.00 64.62 98 TYR A CA 1
ATOM 829 C C . TYR A 1 98 ? 13.784 -15.146 -15.765 1.00 64.62 98 TYR A C 1
ATOM 831 O O . TYR A 1 98 ? 13.193 -16.226 -15.773 1.00 64.62 98 TYR A O 1
ATOM 839 N N . THR A 1 99 ? 15.119 -15.091 -15.698 1.00 67.38 99 THR A N 1
ATOM 840 C CA . THR A 1 99 ? 15.928 -16.309 -15.637 1.00 67.38 99 THR A CA 1
ATOM 841 C C . THR A 1 99 ? 15.710 -17.048 -14.314 1.00 67.38 99 THR A C 1
ATOM 843 O O . THR A 1 99 ? 15.475 -16.462 -13.245 1.00 67.38 99 THR A O 1
ATOM 846 N N . ARG A 1 100 ? 15.762 -18.383 -14.370 1.00 67.00 100 ARG A N 1
ATOM 847 C CA . ARG A 1 100 ? 15.667 -19.263 -13.195 1.00 67.00 100 ARG A CA 1
ATOM 848 C C . ARG A 1 100 ? 17.016 -19.351 -12.485 1.00 67.00 100 ARG A C 1
ATOM 850 O O . ARG A 1 100 ? 17.638 -20.404 -12.429 1.00 67.00 100 ARG A O 1
ATOM 857 N N . ASN A 1 101 ? 17.451 -18.231 -11.924 1.00 73.19 101 ASN A N 1
ATOM 858 C CA . ASN A 1 101 ? 18.624 -18.178 -11.067 1.00 73.19 101 ASN A CA 1
ATOM 859 C C . ASN A 1 101 ? 18.229 -18.445 -9.602 1.00 73.19 101 ASN A C 1
ATOM 861 O O . ASN A 1 101 ? 17.103 -18.137 -9.186 1.00 73.19 101 ASN A O 1
ATOM 865 N N . PRO A 1 102 ? 19.139 -18.993 -8.776 1.00 76.62 102 PRO A N 1
ATOM 866 C CA . PRO A 1 102 ? 18.857 -19.251 -7.362 1.00 76.62 102 PRO A CA 1
ATOM 867 C C . PRO A 1 102 ? 18.498 -17.961 -6.606 1.00 76.62 102 PRO A C 1
ATOM 869 O O . PRO A 1 102 ? 17.631 -17.972 -5.735 1.00 76.62 102 PRO A O 1
ATOM 872 N N . VAL A 1 103 ? 19.095 -16.832 -7.000 1.00 75.19 103 VAL A N 1
ATOM 873 C CA . VAL A 1 103 ? 18.815 -15.502 -6.440 1.00 75.19 103 VAL A CA 1
ATOM 874 C C . VAL A 1 103 ? 17.394 -15.034 -6.769 1.00 75.19 103 VAL A C 1
ATOM 876 O O . VAL A 1 103 ? 16.636 -14.699 -5.861 1.00 75.19 103 VAL A O 1
ATOM 879 N N . THR A 1 104 ? 16.995 -15.046 -8.045 1.00 73.69 104 THR A N 1
ATOM 880 C CA . THR A 1 104 ? 15.666 -14.578 -8.480 1.00 73.69 104 THR A CA 1
ATOM 881 C C . THR A 1 104 ? 14.551 -15.462 -7.925 1.00 73.69 104 THR A C 1
ATOM 883 O O . THR A 1 104 ? 13.538 -14.962 -7.441 1.00 73.69 104 THR A O 1
ATOM 886 N N . THR A 1 105 ? 14.776 -16.776 -7.877 1.00 77.88 105 THR A N 1
ATOM 887 C CA . THR A 1 105 ? 13.838 -17.737 -7.279 1.00 77.88 105 THR A CA 1
ATOM 888 C C . THR A 1 105 ? 13.671 -17.506 -5.775 1.00 77.88 105 THR A C 1
ATOM 890 O O . THR A 1 105 ? 12.552 -17.559 -5.261 1.00 77.88 105 THR A O 1
ATOM 893 N N . LYS A 1 106 ? 14.762 -17.210 -5.054 1.00 80.56 106 LYS A N 1
ATOM 894 C CA . LYS A 1 106 ? 14.715 -16.863 -3.625 1.00 80.56 106 LYS A CA 1
ATOM 895 C C . LYS A 1 106 ? 13.955 -15.554 -3.394 1.00 80.56 106 LYS A C 1
ATOM 897 O O . LYS A 1 106 ? 13.102 -15.519 -2.516 1.00 80.56 106 LYS A O 1
ATOM 902 N N . LEU A 1 107 ? 14.184 -14.524 -4.213 1.00 78.38 107 LEU A N 1
ATOM 903 C CA . LEU A 1 107 ? 13.463 -13.247 -4.124 1.00 78.38 107 LEU A CA 1
ATOM 904 C C . LEU A 1 107 ? 11.954 -13.407 -4.347 1.00 78.38 107 LEU A C 1
ATOM 906 O O . LEU A 1 107 ? 11.173 -12.865 -3.570 1.00 78.38 107 LEU A O 1
ATOM 910 N N . ILE A 1 108 ? 11.541 -14.199 -5.341 1.00 79.75 108 ILE A N 1
ATOM 911 C CA . ILE A 1 108 ? 10.122 -14.494 -5.596 1.00 79.75 108 ILE A CA 1
ATOM 912 C C . ILE A 1 108 ? 9.490 -15.230 -4.412 1.00 79.75 108 ILE A C 1
ATOM 914 O O . ILE A 1 108 ? 8.378 -14.901 -4.007 1.00 79.75 108 ILE A O 1
ATOM 918 N N . ARG A 1 109 ? 10.200 -16.194 -3.810 1.00 84.00 109 ARG A N 1
ATOM 919 C CA . ARG A 1 109 ? 9.729 -16.881 -2.596 1.00 84.00 109 ARG A CA 1
ATOM 920 C C . ARG A 1 109 ? 9.576 -15.922 -1.416 1.00 84.00 109 ARG A C 1
ATOM 922 O O . ARG A 1 109 ? 8.578 -16.005 -0.708 1.00 84.00 109 ARG A O 1
ATOM 929 N N . CYS A 1 110 ? 10.515 -14.995 -1.225 1.00 84.56 110 CYS A N 1
ATOM 930 C CA . CYS A 1 110 ? 10.404 -13.963 -0.193 1.00 84.56 110 CYS A CA 1
ATOM 931 C C . CYS A 1 110 ? 9.224 -13.015 -0.462 1.00 84.56 110 CYS A C 1
ATOM 933 O O . CYS A 1 110 ? 8.480 -12.691 0.460 1.00 84.56 110 CYS A O 1
ATOM 935 N N . ALA A 1 111 ? 9.013 -12.606 -1.716 1.00 81.25 111 ALA A N 1
ATOM 936 C CA . ALA A 1 111 ? 7.881 -11.769 -2.107 1.00 81.25 111 ALA A CA 1
ATOM 937 C C . ALA A 1 111 ? 6.542 -12.493 -1.884 1.00 81.25 111 ALA A C 1
ATOM 939 O O . ALA A 1 111 ? 5.615 -11.917 -1.323 1.00 81.25 111 ALA A O 1
ATOM 940 N N . TRP A 1 112 ? 6.463 -13.783 -2.219 1.00 87.06 112 TRP A N 1
ATOM 941 C CA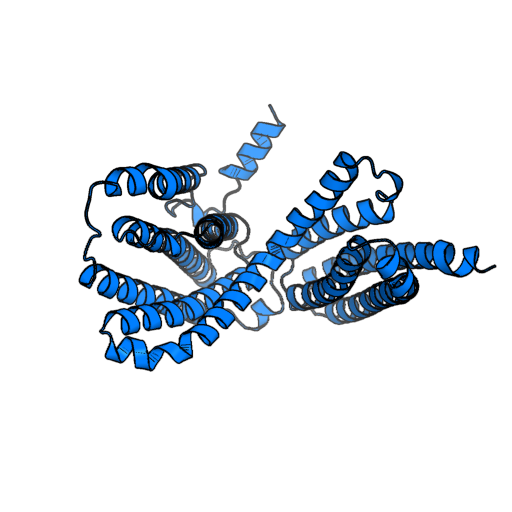 . TRP A 1 112 ? 5.307 -14.621 -1.897 1.00 87.06 112 TRP A CA 1
ATOM 942 C C . TRP A 1 112 ? 5.061 -14.715 -0.386 1.00 87.06 112 TRP A C 1
ATOM 944 O O . TRP A 1 112 ? 3.937 -14.500 0.061 1.00 87.06 112 TRP A O 1
ATOM 954 N N . GLY A 1 113 ? 6.110 -14.932 0.413 1.00 87.81 113 GLY A N 1
ATOM 955 C CA . GLY A 1 113 ? 6.017 -14.891 1.875 1.00 87.81 113 GLY A CA 1
ATOM 956 C C . GLY A 1 113 ? 5.514 -13.542 2.404 1.00 87.81 113 GLY A C 1
ATOM 957 O O . GLY A 1 113 ? 4.672 -13.511 3.298 1.00 87.81 113 GLY A O 1
ATOM 958 N N . TYR A 1 114 ? 5.948 -12.428 1.808 1.00 85.44 114 TYR A N 1
ATOM 959 C CA . TYR A 1 114 ? 5.440 -11.091 2.131 1.00 85.44 114 TYR A CA 1
ATOM 960 C C . TYR A 1 114 ? 3.939 -10.952 1.839 1.00 85.44 114 TYR A C 1
ATOM 962 O O . TYR A 1 114 ? 3.194 -10.441 2.673 1.00 85.44 114 TYR A O 1
ATOM 970 N N . PHE A 1 115 ? 3.468 -11.449 0.693 1.00 87.38 115 PHE A N 1
ATOM 971 C CA . PHE A 1 115 ? 2.037 -11.469 0.379 1.00 87.38 115 PHE A CA 1
ATOM 972 C C . PHE A 1 115 ? 1.232 -12.306 1.379 1.00 87.38 115 PHE A C 1
ATOM 974 O O . PHE A 1 115 ? 0.175 -11.863 1.828 1.00 87.38 115 PHE A O 1
ATOM 981 N N . LEU A 1 116 ? 1.745 -13.469 1.790 1.00 90.81 116 LEU A N 1
ATOM 982 C CA . LEU A 1 116 ? 1.099 -14.273 2.827 1.00 90.81 116 LEU A CA 1
ATOM 983 C C . LEU A 1 116 ? 0.998 -13.520 4.160 1.00 90.81 116 LEU A C 1
ATOM 985 O O . LEU A 1 116 ? -0.041 -13.606 4.809 1.00 90.81 116 LEU A O 1
ATOM 989 N N . LEU A 1 117 ? 2.009 -12.731 4.547 1.00 88.25 117 LEU A N 1
ATOM 990 C CA . LEU A 1 117 ? 1.909 -11.872 5.734 1.00 88.25 117 LEU A CA 1
ATOM 991 C C . LEU A 1 117 ? 0.789 -10.836 5.609 1.00 88.25 117 LEU A C 1
ATOM 993 O O . LEU A 1 117 ? 0.045 -10.642 6.564 1.00 88.25 117 LEU A O 1
ATOM 997 N N . LYS A 1 118 ? 0.605 -10.227 4.431 1.00 85.81 118 LYS A N 1
ATOM 998 C CA . LYS A 1 118 ? -0.509 -9.289 4.205 1.00 85.81 118 LYS A CA 1
ATOM 999 C C . LYS A 1 118 ? -1.879 -9.961 4.327 1.00 85.81 118 LYS A C 1
ATOM 1001 O O . LYS A 1 118 ? -2.826 -9.325 4.780 1.00 85.81 118 LYS A O 1
ATOM 1006 N N . LEU A 1 119 ? -1.991 -11.243 3.971 1.00 90.00 119 LEU A N 1
ATOM 1007 C CA . LEU A 1 119 ? -3.202 -12.025 4.238 1.00 90.00 119 LEU A CA 1
ATOM 1008 C C . LEU A 1 119 ? -3.351 -12.369 5.726 1.00 90.00 119 LEU A C 1
ATOM 1010 O O . LEU A 1 119 ? -4.463 -12.328 6.246 1.00 90.00 119 LEU A O 1
ATOM 1014 N N . LEU A 1 120 ? -2.257 -12.675 6.430 1.00 90.94 120 LEU A N 1
ATOM 1015 C CA . LEU A 1 120 ? -2.292 -12.911 7.877 1.00 90.94 120 LEU A CA 1
ATOM 1016 C C . LEU A 1 120 ? -2.717 -11.663 8.656 1.00 90.94 120 LEU A C 1
ATOM 1018 O O . LEU A 1 120 ? -3.443 -11.797 9.639 1.00 90.94 120 LEU A O 1
ATOM 1022 N N . ASP A 1 121 ? -2.374 -10.464 8.181 1.00 84.81 121 ASP A N 1
ATOM 1023 C CA . ASP A 1 121 ? -2.804 -9.194 8.778 1.00 84.81 121 ASP A CA 1
ATOM 1024 C C . ASP A 1 121 ? -4.346 -9.052 8.824 1.00 84.81 121 ASP A C 1
ATOM 1026 O O . ASP A 1 121 ? -4.883 -8.290 9.626 1.00 84.81 121 ASP A O 1
ATOM 1030 N N . TYR A 1 122 ? -5.114 -9.810 8.025 1.00 90.69 122 TYR A N 1
ATOM 1031 C CA . TYR A 1 122 ? -6.586 -9.816 8.110 1.00 90.69 122 TYR A CA 1
ATOM 1032 C C . TYR A 1 122 ? -7.087 -10.369 9.448 1.00 90.69 122 TYR A C 1
ATOM 1034 O O . TYR A 1 122 ? -8.141 -9.953 9.945 1.00 90.69 122 TYR A O 1
ATOM 1042 N N . VAL A 1 123 ? -6.319 -11.261 10.078 1.00 90.88 123 VAL A N 1
ATOM 1043 C CA . VAL A 1 123 ? -6.652 -11.832 11.387 1.00 90.88 123 VAL A CA 1
ATOM 1044 C C . VAL A 1 123 ? -6.742 -10.735 12.454 1.00 90.88 123 VAL A C 1
ATOM 1046 O O . VAL A 1 123 ? -7.574 -10.841 13.354 1.00 90.88 123 VAL A O 1
ATOM 1049 N N . GLU A 1 124 ? -5.992 -9.636 12.334 1.00 83.88 124 GLU A N 1
ATOM 1050 C CA . GLU A 1 124 ? -6.059 -8.514 13.282 1.00 83.88 124 GLU A CA 1
ATOM 1051 C C . GLU A 1 124 ? -7.459 -7.904 13.359 1.00 83.88 124 GLU A C 1
ATOM 1053 O O . GLU A 1 124 ? -8.045 -7.794 14.439 1.00 83.88 124 GLU A O 1
ATOM 1058 N N . THR A 1 125 ? -8.050 -7.578 12.207 1.00 86.50 125 THR A N 1
ATOM 1059 C CA . THR A 1 125 ? -9.426 -7.061 12.172 1.00 86.50 125 THR A CA 1
ATOM 1060 C C . THR A 1 125 ? -10.445 -8.059 12.695 1.00 86.50 125 THR A C 1
ATOM 1062 O O . THR A 1 125 ? -11.386 -7.659 13.381 1.00 86.50 125 THR A O 1
ATOM 1065 N N . VAL A 1 126 ? -10.248 -9.357 12.442 1.00 91.06 126 VAL A N 1
ATOM 1066 C CA . VAL A 1 126 ? -11.104 -10.412 13.000 1.00 91.06 126 VAL A CA 1
ATOM 1067 C C . VAL A 1 126 ? -11.039 -10.382 14.530 1.00 91.06 126 VAL A C 1
ATOM 1069 O O . VAL A 1 126 ? -12.081 -10.374 15.189 1.00 91.06 126 VAL A O 1
ATOM 1072 N N . ILE A 1 127 ? -9.839 -10.268 15.111 1.00 87.38 127 ILE A N 1
ATOM 1073 C CA . ILE A 1 127 ? -9.650 -10.112 16.560 1.00 87.38 127 ILE A CA 1
ATOM 1074 C C . ILE A 1 127 ? -10.353 -8.843 17.070 1.00 87.38 127 ILE A C 1
ATOM 1076 O O . ILE A 1 127 ? -11.008 -8.892 18.115 1.00 87.38 127 ILE A O 1
ATOM 1080 N N . PHE A 1 128 ? -10.254 -7.709 16.367 1.00 84.81 128 PHE A N 1
ATOM 1081 C CA . PHE A 1 128 ? -10.913 -6.461 16.779 1.00 84.81 128 PHE A CA 1
ATOM 1082 C C . PHE A 1 128 ? -12.437 -6.595 16.824 1.00 84.81 128 PHE A C 1
ATOM 1084 O O . PHE A 1 128 ? -13.054 -6.174 17.810 1.00 84.81 128 PHE A O 1
ATOM 1091 N N . VAL A 1 129 ? -13.035 -7.245 15.821 1.00 90.12 129 VAL A N 1
ATOM 1092 C CA . VAL A 1 129 ? -14.476 -7.532 15.775 1.00 90.12 129 VAL A CA 1
ATOM 1093 C C . VAL A 1 129 ? -14.889 -8.441 16.938 1.00 90.12 129 VAL A C 1
ATOM 1095 O O . VAL A 1 129 ? -15.804 -8.105 17.693 1.00 90.12 129 VAL A O 1
ATOM 1098 N N . LEU A 1 130 ? -14.167 -9.544 17.167 1.00 90.56 130 LEU A N 1
ATOM 1099 C CA . LEU A 1 130 ? -14.445 -10.489 18.262 1.00 90.56 130 LEU A CA 1
ATOM 1100 C C . LEU A 1 130 ? -14.257 -9.877 19.663 1.00 90.56 130 LEU A C 1
ATOM 1102 O O . LEU A 1 130 ? -14.848 -10.339 20.641 1.00 90.56 130 LEU A O 1
ATOM 1106 N N . ARG A 1 131 ? -13.462 -8.810 19.785 1.00 88.81 131 ARG A N 1
ATOM 1107 C CA . ARG A 1 131 ? -13.262 -8.059 21.036 1.00 88.81 131 ARG A CA 1
ATOM 1108 C C . ARG A 1 131 ? -14.182 -6.849 21.189 1.00 88.81 131 ARG A C 1
ATOM 1110 O O . ARG A 1 131 ? -14.028 -6.111 22.165 1.00 88.81 131 ARG A O 1
ATOM 1117 N N . LYS A 1 132 ? -15.105 -6.620 20.246 1.00 85.56 132 LYS A N 1
ATOM 1118 C CA . LYS A 1 132 ? -15.956 -5.418 20.178 1.00 85.56 132 LYS A CA 1
ATOM 1119 C C . LYS A 1 132 ? -15.151 -4.110 20.218 1.00 85.56 132 LYS A C 1
ATOM 1121 O O . LYS A 1 132 ? -15.576 -3.118 20.807 1.00 85.56 132 LYS A O 1
ATOM 1126 N N . LYS A 1 133 ? -13.966 -4.088 19.603 1.00 77.81 133 LYS A N 1
ATOM 1127 C CA . LYS A 1 133 ? 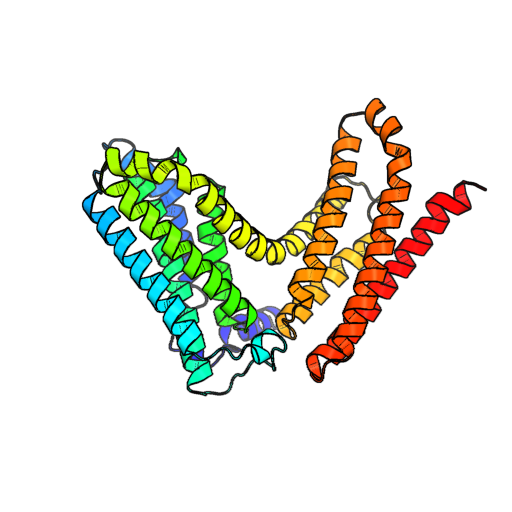-13.124 -2.888 19.480 1.00 77.81 133 LYS A CA 1
ATOM 1128 C C . LYS A 1 133 ? -13.401 -2.165 18.163 1.00 77.81 133 LYS A C 1
ATOM 1130 O O . LYS A 1 133 ? -12.493 -1.904 17.385 1.00 77.81 133 LYS A O 1
ATOM 1135 N N . ASN A 1 134 ? -14.663 -1.800 17.939 1.00 76.06 134 ASN A N 1
ATOM 1136 C CA . ASN A 1 134 ? -15.123 -1.209 16.675 1.00 76.06 134 ASN A CA 1
ATOM 1137 C C . ASN A 1 134 ? -14.390 0.094 16.314 1.00 76.06 134 ASN A C 1
ATOM 1139 O O . ASN A 1 134 ? -14.149 0.346 15.143 1.00 76.06 134 ASN A O 1
ATOM 1143 N N . ASN A 1 135 ? -13.930 0.864 17.307 1.00 72.25 135 ASN A N 1
ATOM 1144 C CA . ASN A 1 135 ? -13.128 2.075 17.080 1.00 72.25 135 ASN A CA 1
ATOM 1145 C C . ASN A 1 135 ? -11.775 1.794 16.395 1.00 72.25 135 ASN A C 1
ATOM 1147 O O . ASN A 1 135 ? -11.167 2.710 15.853 1.00 72.25 135 ASN A O 1
ATOM 1151 N N . GLN A 1 136 ? -11.281 0.551 16.442 1.00 67.81 136 GLN A N 1
ATOM 1152 C CA . GLN A 1 136 ? -10.050 0.128 15.763 1.00 67.81 136 GLN A CA 1
ATOM 1153 C C . GLN A 1 136 ? -10.316 -0.325 14.319 1.00 67.81 136 GLN A C 1
ATOM 1155 O O . GLN A 1 136 ? -9.436 -0.211 13.470 1.00 67.81 136 GLN A O 1
ATOM 1160 N N . VAL A 1 137 ? -11.544 -0.757 14.007 1.00 80.31 137 VAL A N 1
ATOM 1161 C CA . VAL A 1 137 ? -11.983 -1.142 12.654 1.00 80.31 137 VAL A CA 1
ATOM 1162 C C . VAL A 1 137 ? -12.437 0.108 11.893 1.00 80.31 137 VAL A C 1
ATOM 1164 O O . VAL A 1 137 ? -13.604 0.287 11.555 1.00 80.31 137 VAL A O 1
ATOM 1167 N N . SER A 1 138 ? -11.500 1.030 11.677 1.00 73.75 138 SER A N 1
ATOM 1168 C CA . SER A 1 138 ? -11.751 2.243 10.894 1.00 73.75 138 SER A CA 1
ATOM 1169 C C . SER A 1 138 ? -11.777 1.948 9.391 1.00 73.75 138 SER A C 1
ATOM 1171 O O . SER A 1 138 ? -11.162 0.985 8.926 1.00 73.75 138 SER A O 1
ATOM 1173 N N . VAL A 1 139 ? -12.422 2.826 8.614 1.00 68.25 139 VAL A N 1
ATOM 1174 C CA . VAL A 1 139 ? -12.391 2.773 7.139 1.00 68.25 139 VAL A CA 1
ATOM 1175 C C . VAL A 1 139 ? -10.952 2.739 6.630 1.00 68.25 139 VAL A C 1
ATOM 1177 O O . VAL A 1 139 ? -10.629 1.931 5.767 1.00 68.25 139 VAL A O 1
ATOM 1180 N N . LEU A 1 140 ? -10.078 3.569 7.208 1.00 61.16 140 LEU A N 1
ATOM 1181 C CA . LEU A 1 140 ? -8.667 3.638 6.835 1.00 61.16 140 LEU A CA 1
ATOM 1182 C C . LEU A 1 140 ? -7.952 2.299 7.047 1.00 61.16 140 LEU A C 1
ATOM 1184 O O . LEU A 1 140 ? -7.191 1.868 6.187 1.00 61.16 140 LEU A O 1
ATOM 1188 N N . HIS A 1 141 ? -8.207 1.641 8.176 1.00 67.56 141 HIS A N 1
ATOM 1189 C CA . HIS A 1 141 ? -7.597 0.359 8.503 1.00 67.56 141 HIS A CA 1
ATOM 1190 C C . HIS A 1 141 ? -8.054 -0.742 7.536 1.00 67.56 141 HIS A C 1
ATOM 1192 O O . HIS A 1 141 ? -7.219 -1.375 6.897 1.00 67.56 141 HIS A O 1
ATOM 1198 N N . VAL A 1 142 ? -9.366 -0.909 7.333 1.00 71.31 142 VAL A N 1
ATOM 1199 C CA . VAL A 1 142 ? -9.893 -1.916 6.392 1.00 71.31 142 VAL A CA 1
ATOM 1200 C C . VAL A 1 142 ? -9.410 -1.637 4.964 1.00 71.31 142 VAL A C 1
ATOM 1202 O O . VAL A 1 142 ? -8.938 -2.543 4.279 1.00 71.31 142 VAL A O 1
ATOM 1205 N N . TYR A 1 143 ? -9.442 -0.373 4.532 1.00 70.19 143 TYR A N 1
ATOM 1206 C CA . TYR A 1 143 ? -8.926 0.043 3.230 1.00 70.19 143 TYR A CA 1
ATOM 1207 C C . TYR A 1 143 ? -7.439 -0.292 3.063 1.00 70.19 143 TYR A C 1
ATOM 1209 O O . TYR A 1 143 ? -7.046 -0.827 2.028 1.00 70.19 143 TYR A O 1
ATOM 1217 N N . HIS A 1 144 ? -6.606 -0.015 4.069 1.00 67.25 144 HIS A N 1
ATOM 1218 C CA . HIS A 1 144 ? -5.174 -0.310 4.029 1.00 67.25 144 HIS A CA 1
ATOM 1219 C C . HIS A 1 144 ? -4.905 -1.816 3.914 1.00 67.25 144 HIS A C 1
ATOM 1221 O O . HIS A 1 144 ? -4.129 -2.229 3.055 1.00 67.25 144 HIS A O 1
ATOM 1227 N N . HIS A 1 145 ? -5.575 -2.646 4.717 1.00 74.12 145 HIS A N 1
ATOM 1228 C CA . HIS A 1 145 ? -5.386 -4.100 4.681 1.00 74.12 145 HIS A CA 1
ATOM 1229 C C . HIS A 1 145 ? -5.820 -4.685 3.326 1.00 74.12 145 HIS A C 1
ATOM 1231 O O . HIS A 1 145 ? -5.085 -5.459 2.714 1.00 74.12 145 HIS A O 1
ATOM 1237 N N . VAL A 1 146 ? -6.969 -4.262 2.788 1.00 75.31 146 VAL A N 1
ATOM 1238 C CA . VAL A 1 146 ? -7.433 -4.728 1.470 1.00 75.31 146 VAL A CA 1
ATOM 1239 C C . VAL A 1 146 ? -6.511 -4.259 0.345 1.00 75.31 146 VAL A C 1
ATOM 1241 O O . VAL A 1 146 ? -6.074 -5.065 -0.476 1.00 75.31 146 VAL A O 1
ATOM 1244 N N . SER A 1 147 ? -6.178 -2.969 0.311 1.00 71.88 147 SER A N 1
ATOM 1245 C CA . SER A 1 147 ? -5.366 -2.406 -0.773 1.00 71.88 147 SER A CA 1
ATOM 1246 C C . SER A 1 147 ? -3.935 -2.951 -0.777 1.00 71.88 147 SER A C 1
ATOM 1248 O O . SER A 1 147 ? -3.441 -3.315 -1.840 1.00 71.88 147 SER A O 1
ATOM 1250 N N . THR A 1 148 ? -3.280 -3.101 0.380 1.00 67.81 148 THR A N 1
ATOM 1251 C CA . THR A 1 148 ? -1.916 -3.663 0.450 1.00 67.81 148 THR A CA 1
ATOM 1252 C C . THR A 1 148 ? -1.844 -5.121 -0.003 1.00 67.81 148 THR A C 1
ATOM 1254 O O . THR A 1 148 ? -0.886 -5.484 -0.682 1.00 67.81 148 THR A O 1
ATOM 1257 N N . ALA A 1 149 ? -2.859 -5.945 0.286 1.00 74.62 149 ALA A N 1
ATOM 1258 C CA . ALA A 1 149 ? -2.922 -7.326 -0.197 1.00 74.62 149 ALA A CA 1
ATOM 1259 C C . ALA A 1 149 ? -3.086 -7.405 -1.728 1.00 74.62 149 ALA A C 1
ATOM 1261 O O . ALA A 1 149 ? -2.391 -8.184 -2.382 1.00 74.62 149 ALA A O 1
ATOM 1262 N N . ILE A 1 150 ? -3.952 -6.564 -2.312 1.00 72.50 150 ILE A N 1
ATOM 1263 C CA . ILE A 1 150 ? -4.135 -6.471 -3.773 1.00 72.50 150 ILE A CA 1
ATOM 1264 C C . ILE A 1 150 ? -2.839 -6.019 -4.446 1.00 72.50 150 ILE A C 1
ATOM 1266 O O . ILE A 1 150 ? -2.409 -6.613 -5.434 1.00 72.50 150 ILE A O 1
ATOM 1270 N N . ILE A 1 151 ? -2.201 -4.982 -3.905 1.00 66.31 151 ILE A N 1
ATOM 1271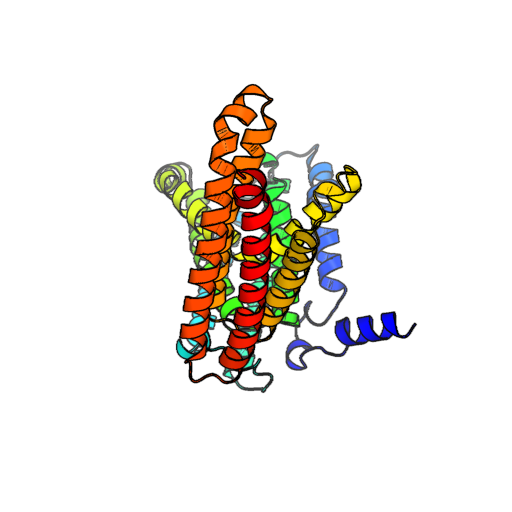 C CA . ILE A 1 151 ? -0.972 -4.428 -4.470 1.00 66.31 151 ILE A CA 1
ATOM 1272 C C . ILE A 1 151 ? 0.180 -5.435 -4.358 1.00 66.31 151 ILE A C 1
ATOM 1274 O O . ILE A 1 151 ? 0.923 -5.607 -5.321 1.00 66.31 151 ILE A O 1
ATOM 1278 N N . ALA A 1 152 ? 0.314 -6.142 -3.232 1.00 71.00 152 ALA A N 1
ATOM 1279 C CA . ALA A 1 152 ? 1.310 -7.200 -3.079 1.00 71.00 152 ALA A CA 1
ATOM 1280 C C . ALA A 1 152 ? 1.092 -8.335 -4.095 1.00 71.00 152 ALA A C 1
ATOM 1282 O O . ALA A 1 152 ? 2.049 -8.792 -4.719 1.00 71.00 152 ALA A O 1
ATOM 1283 N N . TRP A 1 153 ? -0.161 -8.740 -4.324 1.00 77.31 153 TRP A N 1
ATOM 1284 C CA . TRP A 1 153 ? -0.509 -9.757 -5.319 1.00 77.31 153 TRP A CA 1
ATOM 1285 C C . TRP A 1 153 ? -0.190 -9.316 -6.750 1.00 77.31 153 TRP A C 1
ATOM 1287 O O . TRP A 1 153 ? 0.497 -10.038 -7.468 1.00 77.31 153 TRP A O 1
ATOM 1297 N N . LEU A 1 154 ? -0.608 -8.110 -7.151 1.00 69.88 154 LEU A N 1
ATOM 1298 C CA . LEU A 1 154 ? -0.279 -7.541 -8.465 1.00 69.88 154 LEU A CA 1
ATOM 1299 C C . LEU A 1 154 ? 1.235 -7.364 -8.646 1.00 69.88 154 LEU A C 1
ATOM 1301 O O . LEU A 1 154 ? 1.770 -7.642 -9.719 1.00 69.88 154 LEU A O 1
ATOM 1305 N N . GLY A 1 155 ? 1.922 -6.939 -7.585 1.00 67.56 155 GLY A N 1
ATOM 1306 C CA . GLY A 1 155 ? 3.366 -6.756 -7.549 1.00 67.56 155 GLY A CA 1
ATOM 1307 C C . GLY A 1 155 ? 4.124 -8.043 -7.834 1.00 67.56 155 GLY A C 1
ATOM 1308 O O . GLY A 1 155 ? 4.967 -8.072 -8.721 1.00 67.56 155 GLY A O 1
ATOM 1309 N N . ILE A 1 156 ? 3.789 -9.131 -7.142 1.00 73.06 156 ILE A N 1
ATOM 1310 C CA . ILE A 1 156 ? 4.417 -10.438 -7.384 1.00 73.06 156 ILE A CA 1
ATOM 1311 C C . ILE A 1 156 ? 4.098 -10.938 -8.789 1.00 73.06 156 ILE A C 1
ATOM 1313 O O . ILE A 1 156 ? 4.971 -11.482 -9.459 1.00 73.06 156 ILE A O 1
ATOM 1317 N N . ARG A 1 157 ? 2.851 -10.752 -9.229 1.00 71.25 157 ARG A N 1
ATOM 1318 C CA . ARG A 1 157 ? 2.331 -11.343 -10.460 1.00 71.25 157 ARG A CA 1
ATOM 1319 C C . ARG A 1 157 ? 2.886 -10.714 -11.733 1.00 71.25 157 ARG A C 1
ATOM 1321 O O . ARG A 1 157 ? 3.078 -11.425 -12.714 1.00 71.25 157 ARG A O 1
ATOM 1328 N N . TYR A 1 158 ? 3.141 -9.408 -11.712 1.00 64.81 158 TYR A N 1
ATOM 1329 C CA . TYR A 1 158 ? 3.485 -8.656 -12.920 1.00 64.81 158 TYR A CA 1
ATOM 1330 C C . TYR A 1 158 ? 4.710 -7.741 -12.775 1.00 64.81 158 TYR A C 1
ATOM 1332 O O . TYR A 1 158 ? 5.294 -7.362 -13.788 1.00 64.81 158 TYR A O 1
ATOM 1340 N N . TYR A 1 159 ? 5.110 -7.367 -11.551 1.00 58.03 159 TYR A N 1
ATOM 1341 C CA . TYR A 1 159 ? 6.065 -6.273 -11.314 1.00 58.03 159 TYR A CA 1
ATOM 1342 C C . TYR A 1 159 ? 7.006 -6.534 -10.122 1.00 58.03 159 TYR A C 1
ATOM 1344 O O . TYR A 1 159 ? 7.186 -5.676 -9.253 1.00 58.03 159 TYR A O 1
ATOM 1352 N N . CYS A 1 160 ? 7.632 -7.716 -10.063 1.00 62.38 160 CYS A N 1
ATOM 1353 C CA . CYS A 1 160 ? 8.576 -8.074 -8.997 1.00 62.38 160 CYS A CA 1
ATOM 1354 C C . CYS A 1 160 ? 9.957 -7.422 -9.229 1.00 62.38 160 CYS A C 1
ATOM 1356 O O . CYS A 1 160 ? 10.943 -8.091 -9.542 1.00 62.38 160 CYS A O 1
ATOM 1358 N N . THR A 1 161 ? 10.023 -6.094 -9.105 1.00 61.06 161 THR A N 1
ATOM 1359 C CA . THR A 1 161 ? 11.228 -5.279 -9.339 1.00 61.06 161 THR A CA 1
ATOM 1360 C C . THR A 1 161 ? 12.001 -4.989 -8.046 1.00 61.06 161 THR A C 1
ATOM 1362 O O . THR A 1 161 ? 11.465 -5.084 -6.940 1.00 61.06 161 THR A O 1
ATOM 1365 N N . ALA A 1 162 ? 13.281 -4.612 -8.161 1.00 61.44 162 ALA A N 1
ATOM 1366 C CA . ALA A 1 162 ? 14.139 -4.363 -6.998 1.00 61.44 162 ALA A CA 1
ATOM 1367 C C . ALA A 1 162 ? 13.593 -3.282 -6.031 1.00 61.44 162 ALA A C 1
ATOM 1369 O O . ALA A 1 162 ? 13.663 -3.501 -4.820 1.00 61.44 162 ALA A O 1
ATOM 1370 N N . PRO A 1 163 ? 12.976 -2.175 -6.488 1.00 59.62 163 PRO A N 1
ATOM 1371 C CA . PRO A 1 163 ? 12.409 -1.193 -5.553 1.00 59.62 163 PRO A CA 1
ATOM 1372 C C . PRO A 1 163 ? 11.109 -1.622 -4.887 1.00 59.62 163 PRO A C 1
ATOM 1374 O O . PRO A 1 163 ? 10.884 -1.265 -3.734 1.00 59.62 163 PRO A O 1
ATOM 1377 N N . MET A 1 164 ? 10.297 -2.455 -5.545 1.00 63.84 164 MET A N 1
ATOM 1378 C CA . MET A 1 164 ? 9.163 -3.099 -4.878 1.00 63.84 164 MET A CA 1
ATOM 1379 C C . MET A 1 164 ? 9.657 -3.968 -3.716 1.00 63.84 164 MET A C 1
ATOM 1381 O O . MET A 1 164 ? 9.130 -3.904 -2.608 1.00 63.84 164 MET A O 1
ATOM 1385 N N . ILE A 1 165 ? 10.746 -4.708 -3.939 1.00 69.25 165 ILE A N 1
ATOM 1386 C CA . ILE A 1 165 ? 11.380 -5.522 -2.901 1.00 69.25 165 ILE A CA 1
ATOM 1387 C C . ILE A 1 165 ? 11.938 -4.646 -1.766 1.00 69.25 165 ILE A C 1
ATOM 1389 O O . ILE A 1 165 ? 11.769 -4.992 -0.599 1.00 69.25 165 ILE A O 1
ATOM 1393 N N . LEU A 1 166 ? 12.540 -3.489 -2.065 1.00 69.62 166 LEU A N 1
ATOM 1394 C CA . LEU A 1 166 ? 12.997 -2.543 -1.037 1.00 69.62 166 LEU A CA 1
ATOM 1395 C C . LEU A 1 166 ? 11.843 -2.050 -0.153 1.00 69.62 166 LEU A C 1
ATOM 1397 O O . LEU A 1 166 ? 11.971 -2.022 1.072 1.00 69.62 166 LEU A O 1
ATOM 1401 N N . ILE A 1 167 ? 10.701 -1.712 -0.757 1.00 68.19 167 ILE A N 1
ATOM 1402 C CA . ILE A 1 167 ? 9.494 -1.317 -0.021 1.00 68.19 167 ILE A CA 1
ATOM 1403 C C . ILE A 1 167 ? 9.003 -2.477 0.855 1.00 68.19 167 ILE A C 1
ATOM 1405 O O . ILE A 1 167 ? 8.667 -2.252 2.019 1.00 68.19 167 ILE A O 1
ATOM 1409 N N . CYS A 1 168 ? 9.016 -3.717 0.353 1.00 70.38 168 CYS A N 1
ATOM 1410 C CA . CYS A 1 168 ? 8.690 -4.904 1.149 1.00 70.38 168 CYS A CA 1
ATOM 1411 C C . CYS A 1 168 ? 9.628 -5.067 2.356 1.00 70.38 168 CYS A C 1
ATOM 1413 O O . CYS A 1 168 ? 9.144 -5.366 3.448 1.00 70.38 168 CYS A O 1
ATOM 1415 N N . ILE A 1 169 ? 10.938 -4.836 2.198 1.00 72.94 169 ILE A N 1
ATOM 1416 C CA . ILE A 1 169 ? 11.920 -4.906 3.295 1.00 72.94 169 ILE A CA 1
ATOM 1417 C C . ILE A 1 169 ? 11.614 -3.850 4.359 1.00 72.94 169 ILE A C 1
ATOM 1419 O O . ILE A 1 169 ? 11.485 -4.192 5.534 1.00 72.94 169 ILE A O 1
ATOM 1423 N N . ILE A 1 170 ? 11.454 -2.585 3.955 1.00 70.81 170 ILE A N 1
ATOM 1424 C CA . ILE A 1 170 ? 11.161 -1.477 4.877 1.00 70.81 170 ILE A CA 1
ATOM 1425 C C . ILE A 1 170 ? 9.835 -1.731 5.600 1.00 70.81 170 ILE A C 1
ATOM 1427 O O . ILE A 1 170 ? 9.756 -1.610 6.820 1.00 70.81 170 ILE A O 1
ATOM 1431 N N . ASN A 1 171 ? 8.798 -2.142 4.867 1.00 73.25 171 ASN A N 1
ATOM 1432 C CA . ASN A 1 171 ? 7.492 -2.438 5.441 1.00 73.25 171 ASN A CA 1
ATOM 1433 C C . ASN A 1 171 ? 7.551 -3.603 6.432 1.00 73.25 171 ASN A C 1
ATOM 1435 O O . ASN A 1 171 ? 6.960 -3.491 7.503 1.00 73.25 171 ASN A O 1
ATOM 1439 N N . SER A 1 172 ? 8.274 -4.677 6.105 1.00 74.75 172 SER A N 1
ATOM 1440 C CA . SER A 1 172 ? 8.448 -5.827 7.000 1.00 74.75 172 SER A CA 1
ATOM 1441 C C . SER A 1 172 ? 9.220 -5.426 8.256 1.00 74.75 172 SER A C 1
ATOM 1443 O O . SER A 1 172 ? 8.821 -5.779 9.357 1.00 74.75 172 SER A O 1
ATOM 1445 N N . PHE A 1 173 ? 10.264 -4.602 8.128 1.00 77.81 173 PHE A N 1
ATOM 1446 C CA . PHE A 1 173 ? 11.005 -4.076 9.276 1.00 77.81 173 PHE A CA 1
ATOM 1447 C C . PHE A 1 173 ? 10.122 -3.221 10.198 1.00 77.81 173 PHE A C 1
ATOM 1449 O O . PHE A 1 173 ? 10.090 -3.441 11.408 1.00 77.81 173 PHE A O 1
ATOM 1456 N N . VAL A 1 174 ? 9.345 -2.289 9.635 1.00 69.44 174 VAL A N 1
ATOM 1457 C CA . VAL A 1 174 ? 8.402 -1.467 10.411 1.00 69.44 174 VAL A CA 1
ATOM 1458 C C . VAL A 1 174 ? 7.325 -2.336 11.071 1.00 69.44 174 VAL A C 1
ATOM 1460 O O . VAL A 1 174 ? 6.987 -2.100 12.231 1.00 69.44 174 VAL A O 1
ATOM 1463 N N . HIS A 1 175 ? 6.820 -3.371 10.389 1.00 70.38 175 HIS A N 1
ATOM 1464 C CA . HIS A 1 175 ? 5.877 -4.323 10.983 1.00 70.38 175 HIS A CA 1
ATOM 1465 C C . HIS A 1 175 ? 6.514 -5.132 12.116 1.00 70.38 175 HIS A C 1
ATOM 1467 O O . HIS A 1 175 ? 5.864 -5.312 13.141 1.00 70.38 175 HIS A O 1
ATOM 1473 N N . SER A 1 176 ? 7.784 -5.539 12.019 1.00 71.56 176 SER A N 1
ATOM 1474 C CA . SER A 1 176 ? 8.497 -6.158 13.145 1.00 71.56 176 SER A CA 1
ATOM 1475 C C . SER A 1 176 ? 8.494 -5.246 14.378 1.00 71.56 176 SER A C 1
ATOM 1477 O O . SER A 1 176 ? 8.153 -5.691 15.474 1.00 71.56 176 SER A O 1
ATOM 1479 N N . VAL A 1 177 ? 8.794 -3.953 14.203 1.00 71.94 177 VAL A N 1
ATOM 1480 C CA . VAL A 1 177 ? 8.768 -2.958 15.293 1.00 71.94 177 VAL A CA 1
ATOM 1481 C C . VAL A 1 177 ? 7.346 -2.740 15.840 1.00 71.94 177 VAL A C 1
ATOM 1483 O O . VAL A 1 177 ? 7.148 -2.612 17.049 1.00 71.94 177 VAL A O 1
ATOM 1486 N N . MET A 1 178 ? 6.329 -2.740 14.977 1.00 72.94 178 MET A N 1
ATOM 1487 C CA . MET A 1 178 ? 4.927 -2.632 15.394 1.00 72.94 178 MET A CA 1
ATOM 1488 C C . MET A 1 178 ? 4.476 -3.850 16.214 1.00 72.94 178 MET A C 1
ATOM 1490 O O . MET A 1 178 ? 3.880 -3.696 17.281 1.00 72.94 178 MET A O 1
ATOM 1494 N N . TYR A 1 179 ? 4.757 -5.063 15.738 1.00 72.50 179 TYR A N 1
ATOM 1495 C CA . TYR A 1 179 ? 4.284 -6.292 16.368 1.00 72.50 179 TYR A CA 1
ATOM 1496 C C . TYR A 1 179 ? 4.980 -6.575 17.697 1.00 72.50 179 TYR A C 1
ATOM 1498 O O . TYR A 1 179 ? 4.323 -7.023 18.640 1.00 72.50 179 TYR A O 1
ATOM 1506 N N . ILE A 1 180 ? 6.265 -6.227 17.832 1.00 73.75 180 ILE A N 1
ATOM 1507 C CA . ILE A 1 180 ? 6.935 -6.294 19.135 1.00 73.75 180 ILE A CA 1
ATOM 1508 C C . ILE A 1 180 ? 6.329 -5.289 20.124 1.00 73.75 180 ILE A C 1
ATOM 1510 O O . ILE A 1 180 ? 6.099 -5.633 21.282 1.00 73.75 180 ILE A O 1
ATOM 1514 N N . TYR A 1 181 ? 5.951 -4.088 19.669 1.00 70.94 181 TYR A N 1
ATOM 1515 C CA . TYR A 1 181 ? 5.216 -3.129 20.494 1.00 70.94 181 TYR A CA 1
ATOM 1516 C C . TYR A 1 181 ? 3.845 -3.673 20.930 1.00 70.94 181 TYR A C 1
ATOM 1518 O O . TYR A 1 181 ? 3.502 -3.587 22.110 1.00 70.94 181 TYR A O 1
ATOM 1526 N N . TYR A 1 182 ? 3.067 -4.285 20.029 1.00 69.75 182 TYR A N 1
ATOM 1527 C CA . TYR A 1 182 ? 1.773 -4.886 20.379 1.00 69.75 182 TYR A CA 1
ATOM 1528 C C . TYR A 1 182 ? 1.900 -6.089 21.313 1.00 69.75 182 TYR A C 1
ATOM 1530 O O . TYR A 1 182 ? 1.062 -6.265 22.203 1.00 69.75 182 TYR A O 1
ATOM 1538 N N . PHE A 1 183 ? 2.953 -6.892 21.162 1.00 73.00 183 PHE A N 1
ATOM 1539 C CA . PHE A 1 183 ? 3.278 -7.948 22.111 1.00 73.00 183 PHE A CA 1
ATOM 1540 C C . PHE A 1 183 ? 3.531 -7.365 23.507 1.00 73.00 183 PHE A C 1
ATOM 1542 O O . PHE A 1 183 ? 2.835 -7.739 24.453 1.00 73.00 183 PHE A O 1
ATOM 1549 N N . LEU A 1 184 ? 4.429 -6.383 23.630 1.00 66.38 184 LEU A N 1
ATOM 1550 C CA . LEU A 1 184 ? 4.745 -5.735 24.907 1.00 66.38 184 LEU A CA 1
ATOM 1551 C C . LEU A 1 184 ? 3.517 -5.049 25.529 1.00 66.38 184 LEU A C 1
ATOM 1553 O O . LEU A 1 184 ? 3.275 -5.183 26.728 1.00 66.38 184 LEU A O 1
ATOM 1557 N N . ALA A 1 185 ? 2.677 -4.400 24.717 1.00 67.12 185 ALA A N 1
ATOM 1558 C CA . ALA A 1 185 ? 1.428 -3.780 25.166 1.00 67.12 185 ALA A CA 1
ATOM 1559 C C . ALA A 1 185 ? 0.428 -4.797 25.741 1.00 67.12 185 ALA A C 1
ATOM 1561 O O . ALA A 1 185 ? -0.428 -4.446 26.550 1.00 67.12 185 ALA A O 1
ATOM 1562 N N . SER A 1 186 ? 0.521 -6.063 25.327 1.00 70.88 186 SER A N 1
ATOM 1563 C CA . SER A 1 186 ? -0.350 -7.141 25.797 1.00 70.88 186 SER A CA 1
ATOM 1564 C C . SER A 1 186 ? 0.145 -7.832 27.079 1.00 70.88 186 SER A C 1
ATOM 1566 O O . SER A 1 186 ? -0.594 -8.637 27.657 1.00 70.88 186 SER A O 1
ATOM 1568 N N . CYS A 1 187 ? 1.365 -7.532 27.546 1.00 73.19 187 CYS A N 1
ATOM 1569 C CA . CYS A 1 187 ? 1.971 -8.155 28.727 1.00 73.19 187 CYS A CA 1
ATOM 1570 C C . CYS A 1 187 ? 1.404 -7.646 30.059 1.00 73.19 187 CYS A C 1
ATOM 1572 O O . CYS A 1 187 ? 1.373 -8.417 31.015 1.00 73.19 187 CYS A O 1
ATOM 1574 N N . GLY A 1 188 ? 0.872 -6.423 30.112 1.00 74.88 188 GLY A N 1
ATOM 1575 C CA . GLY A 1 188 ? 0.226 -5.882 31.308 1.00 74.88 188 GLY A CA 1
ATOM 1576 C C . GLY A 1 188 ? 0.061 -4.359 31.273 1.00 74.88 188 GLY A C 1
ATOM 1577 O O . GLY A 1 188 ? 0.643 -3.700 30.409 1.00 74.88 188 GLY A O 1
ATOM 1578 N N . PRO A 1 189 ? -0.724 -3.786 32.204 1.00 76.75 189 PRO A N 1
ATOM 1579 C CA . PRO A 1 189 ? -0.968 -2.345 32.272 1.00 76.75 189 PRO A CA 1
ATOM 1580 C C . PRO A 1 189 ? 0.300 -1.534 32.587 1.00 76.75 189 PRO A C 1
ATOM 1582 O O . PRO A 1 189 ? 0.457 -0.437 32.052 1.00 76.75 189 PRO A O 1
ATOM 1585 N N . ASP A 1 190 ? 1.226 -2.075 33.382 1.00 77.88 190 ASP A N 1
ATOM 1586 C CA . ASP A 1 190 ? 2.479 -1.390 33.730 1.00 77.88 190 ASP A CA 1
ATOM 1587 C C . ASP A 1 190 ? 3.431 -1.319 32.530 1.00 77.88 190 ASP A C 1
ATOM 1589 O O . ASP A 1 190 ? 3.928 -0.247 32.182 1.00 77.88 190 ASP A O 1
ATOM 1593 N N . THR A 1 191 ? 3.587 -2.432 31.803 1.00 70.06 191 THR A N 1
ATOM 1594 C CA . THR A 1 191 ? 4.341 -2.469 30.541 1.00 70.06 191 THR A CA 1
ATOM 1595 C C . THR A 1 191 ? 3.716 -1.547 29.495 1.00 70.06 191 THR A C 1
ATOM 1597 O O . THR A 1 191 ? 4.434 -0.827 28.806 1.00 70.06 191 THR A O 1
ATOM 1600 N N . GLN A 1 192 ? 2.381 -1.511 29.403 1.00 68.44 192 GLN A N 1
ATOM 1601 C CA . GLN A 1 192 ? 1.662 -0.638 28.476 1.00 68.44 192 GLN A CA 1
ATOM 1602 C C . GLN A 1 192 ? 1.919 0.850 28.763 1.00 68.44 192 GLN A C 1
ATOM 1604 O O . GLN A 1 192 ? 2.098 1.620 27.818 1.00 68.44 192 GLN A O 1
ATOM 1609 N N . LYS A 1 193 ? 1.957 1.263 30.039 1.00 75.00 193 LYS A N 1
ATOM 1610 C CA . LYS A 1 193 ? 2.298 2.642 30.428 1.00 75.00 193 LYS A CA 1
ATOM 1611 C C . LYS A 1 193 ? 3.736 2.995 30.048 1.00 75.00 193 LYS A C 1
ATOM 1613 O O . LYS A 1 193 ? 3.958 4.068 29.497 1.00 75.00 193 LYS A O 1
ATOM 1618 N N . MET A 1 194 ? 4.680 2.082 30.278 1.00 72.81 194 MET A N 1
ATOM 1619 C CA . MET A 1 194 ? 6.100 2.288 29.973 1.00 72.81 194 MET A CA 1
ATOM 1620 C C . MET A 1 194 ? 6.358 2.512 28.475 1.00 72.81 194 MET A C 1
ATOM 1622 O O . MET A 1 194 ? 7.122 3.398 28.106 1.00 72.81 194 MET A O 1
ATOM 1626 N N . ILE A 1 195 ? 5.705 1.742 27.599 1.00 72.06 195 ILE A N 1
ATOM 1627 C CA . ILE A 1 195 ? 5.927 1.818 26.143 1.00 72.06 195 ILE A CA 1
ATOM 1628 C C . ILE A 1 195 ? 5.026 2.838 25.431 1.00 72.06 195 ILE A C 1
ATOM 1630 O O . ILE A 1 195 ? 5.245 3.131 24.256 1.00 72.06 195 ILE A O 1
ATOM 1634 N N . ALA A 1 196 ? 4.004 3.387 26.098 1.00 68.44 196 ALA A N 1
ATOM 1635 C CA . ALA A 1 196 ? 3.070 4.356 25.511 1.00 68.44 196 ALA A CA 1
ATOM 1636 C C . ALA A 1 196 ? 3.745 5.529 24.756 1.00 68.44 196 ALA A C 1
ATOM 1638 O O . ALA A 1 196 ? 3.245 5.869 23.676 1.00 68.44 196 ALA A O 1
ATOM 1639 N N . PRO A 1 197 ? 4.886 6.094 25.215 1.00 73.12 197 PRO A N 1
ATOM 1640 C CA . PRO A 1 197 ? 5.589 7.165 24.503 1.00 73.12 197 PRO A CA 1
ATOM 1641 C C . PRO A 1 197 ? 6.149 6.764 23.129 1.00 73.12 197 PRO A C 1
ATOM 1643 O O . PRO A 1 197 ? 6.409 7.632 22.303 1.00 73.12 197 PRO A O 1
ATOM 1646 N N . MET A 1 198 ? 6.325 5.468 22.846 1.00 66.06 198 MET A N 1
ATOM 1647 C CA . MET A 1 198 ? 6.839 4.979 21.556 1.00 66.06 198 MET A CA 1
ATOM 1648 C C . MET A 1 198 ? 5.780 5.000 20.445 1.00 66.06 198 MET A C 1
ATOM 1650 O O . MET A 1 198 ? 6.112 4.987 19.260 1.00 66.06 198 MET A O 1
ATOM 1654 N N . LYS A 1 199 ? 4.494 5.042 20.809 1.00 60.31 199 LYS A N 1
ATOM 1655 C CA . LYS A 1 199 ? 3.373 4.923 19.867 1.00 60.31 199 LYS A CA 1
ATOM 1656 C C . LYS A 1 199 ? 3.386 5.972 18.736 1.00 60.31 199 LYS A C 1
ATOM 1658 O O . LYS A 1 199 ? 3.159 5.572 17.590 1.00 60.31 199 LYS A O 1
ATOM 1663 N N . PRO A 1 200 ? 3.661 7.272 18.982 1.00 56.72 200 PRO A N 1
ATOM 1664 C CA . PRO A 1 200 ? 3.727 8.274 17.916 1.00 56.72 200 PRO A CA 1
ATOM 1665 C C . PRO A 1 200 ? 4.838 7.985 16.901 1.00 56.72 200 PRO A C 1
ATOM 1667 O O . PRO A 1 200 ? 4.604 8.096 15.703 1.00 56.72 200 PRO A O 1
ATOM 1670 N N . TRP A 1 201 ? 6.008 7.531 17.356 1.00 64.94 201 TRP A N 1
ATOM 1671 C CA . TRP A 1 201 ? 7.151 7.207 16.494 1.00 64.94 201 TRP A CA 1
ATOM 1672 C C . TRP A 1 201 ? 6.866 6.030 15.563 1.00 64.94 201 TRP A C 1
ATOM 1674 O O . TRP A 1 201 ? 7.130 6.108 14.365 1.00 64.94 201 TRP A O 1
ATOM 1684 N N . ILE A 1 202 ? 6.250 4.971 16.095 1.00 63.69 202 ILE A N 1
ATOM 1685 C CA . ILE A 1 202 ? 5.816 3.817 15.296 1.00 63.69 202 ILE A CA 1
ATOM 1686 C C . ILE A 1 202 ? 4.780 4.261 14.259 1.00 63.69 202 ILE A C 1
ATOM 1688 O O . ILE A 1 202 ? 4.870 3.886 13.093 1.00 63.69 202 ILE A O 1
ATOM 1692 N N . THR A 1 203 ? 3.839 5.121 14.659 1.00 66.56 203 THR A N 1
ATOM 1693 C CA . THR A 1 203 ? 2.819 5.657 13.748 1.00 66.56 203 THR A CA 1
ATOM 1694 C C . THR A 1 203 ? 3.458 6.490 12.633 1.00 66.56 203 THR A C 1
ATOM 1696 O O . THR A 1 203 ? 3.089 6.332 11.476 1.00 66.56 203 THR A O 1
ATOM 1699 N N . ILE A 1 204 ? 4.463 7.319 12.933 1.00 63.53 204 ILE A N 1
ATOM 1700 C CA . ILE A 1 204 ? 5.210 8.090 11.924 1.00 63.53 204 ILE A CA 1
ATOM 1701 C C . ILE A 1 204 ? 5.937 7.153 10.949 1.00 63.53 204 ILE A C 1
ATOM 1703 O O . ILE A 1 204 ? 5.824 7.335 9.739 1.00 63.53 204 ILE A O 1
ATOM 1707 N N . MET A 1 205 ? 6.620 6.113 11.442 1.00 61.22 205 MET A N 1
ATOM 1708 C CA . MET A 1 205 ? 7.278 5.109 10.590 1.00 61.22 205 MET A CA 1
ATOM 1709 C C . MET A 1 205 ? 6.285 4.391 9.662 1.00 61.22 205 MET A C 1
ATOM 1711 O O . MET A 1 205 ? 6.557 4.187 8.474 1.00 61.22 205 MET A O 1
ATOM 1715 N N . GLN A 1 206 ? 5.106 4.047 10.184 1.00 54.56 206 GLN A N 1
ATOM 1716 C CA . GLN A 1 206 ? 4.019 3.471 9.397 1.00 54.56 206 GLN A CA 1
ATOM 1717 C C . GLN A 1 206 ? 3.492 4.460 8.362 1.00 54.56 206 GLN A C 1
ATOM 1719 O O . GLN A 1 206 ? 3.347 4.085 7.203 1.00 54.56 206 GLN A O 1
ATOM 1724 N N . MET A 1 207 ? 3.259 5.720 8.737 1.00 63.28 207 MET A N 1
ATOM 1725 C CA . MET A 1 207 ? 2.777 6.748 7.815 1.00 63.28 207 MET A CA 1
ATOM 1726 C C . MET A 1 207 ? 3.779 7.018 6.695 1.00 63.28 207 MET A C 1
ATOM 1728 O O . MET A 1 207 ? 3.361 7.097 5.549 1.00 63.28 207 MET A O 1
ATOM 1732 N N . ILE A 1 208 ? 5.084 7.067 6.974 1.00 62.97 208 ILE A N 1
ATOM 1733 C CA . ILE A 1 208 ? 6.122 7.191 5.936 1.00 62.97 208 ILE A CA 1
ATOM 1734 C C . ILE A 1 208 ? 6.039 6.015 4.956 1.00 62.97 208 ILE A C 1
ATOM 1736 O O . ILE A 1 208 ? 6.024 6.213 3.742 1.00 62.97 208 ILE A O 1
ATOM 1740 N N . THR A 1 209 ? 5.902 4.792 5.471 1.00 57.62 209 THR A N 1
ATOM 1741 C CA . THR A 1 209 ? 5.755 3.594 4.633 1.00 57.62 209 THR A CA 1
ATOM 1742 C C . THR A 1 209 ? 4.464 3.637 3.806 1.00 57.62 209 THR A C 1
ATOM 1744 O O . THR A 1 209 ? 4.468 3.301 2.625 1.00 57.62 209 THR A O 1
ATOM 1747 N N . VAL A 1 210 ? 3.356 4.090 4.398 1.00 60.03 210 VAL A N 1
ATOM 1748 C CA . VAL A 1 210 ? 2.063 4.273 3.721 1.00 60.03 210 VAL A CA 1
ATOM 1749 C C . VAL A 1 210 ? 2.144 5.367 2.655 1.00 60.03 210 VAL A C 1
ATOM 1751 O O . VAL A 1 210 ? 1.598 5.177 1.578 1.00 60.03 210 VAL A O 1
ATOM 1754 N N . ILE A 1 211 ? 2.849 6.474 2.898 1.00 59.19 211 ILE A N 1
ATOM 1755 C CA . ILE A 1 211 ? 3.056 7.556 1.922 1.00 59.19 211 ILE A CA 1
ATOM 1756 C C . ILE A 1 211 ? 3.860 7.047 0.720 1.00 59.19 211 ILE A C 1
ATOM 1758 O O . ILE A 1 211 ? 3.496 7.341 -0.420 1.00 59.19 211 ILE A O 1
ATOM 1762 N N . LEU A 1 212 ? 4.892 6.226 0.946 1.00 57.75 212 LEU A N 1
ATOM 1763 C CA . LEU A 1 212 ? 5.637 5.566 -0.134 1.00 57.75 212 LEU A CA 1
ATOM 1764 C C . LEU A 1 212 ? 4.721 4.670 -0.988 1.00 57.75 212 LEU A C 1
ATOM 1766 O O . LEU A 1 212 ? 4.792 4.722 -2.214 1.00 57.75 212 LEU A O 1
ATOM 1770 N N . TRP A 1 213 ? 3.798 3.930 -0.362 1.00 56.66 213 TRP A N 1
ATOM 1771 C CA . TRP A 1 213 ? 2.772 3.146 -1.067 1.00 56.66 213 TRP A CA 1
ATOM 1772 C C . TRP A 1 213 ? 1.736 4.010 -1.804 1.00 56.66 213 TRP A C 1
ATOM 1774 O O . TRP A 1 213 ? 1.363 3.706 -2.934 1.00 56.66 213 TRP A O 1
ATOM 1784 N N . TRP A 1 214 ? 1.262 5.095 -1.190 1.00 54.44 214 TRP A N 1
ATOM 1785 C CA . TRP A 1 214 ? 0.216 5.961 -1.744 1.00 54.44 214 TRP A CA 1
ATOM 1786 C C . TRP A 1 214 ? 0.707 6.850 -2.881 1.00 54.44 214 TRP A C 1
ATOM 1788 O O . TRP A 1 214 ? -0.076 7.163 -3.770 1.00 54.44 214 TRP A O 1
ATOM 1798 N N . THR A 1 215 ? 1.993 7.198 -2.920 1.00 52.75 215 THR A N 1
ATOM 1799 C CA . THR A 1 215 ? 2.585 7.954 -4.040 1.00 52.75 215 THR A CA 1
ATOM 1800 C C . THR A 1 215 ? 2.404 7.223 -5.381 1.00 52.75 215 THR A C 1
ATOM 1802 O O . THR A 1 215 ? 2.257 7.861 -6.421 1.00 52.75 215 THR A O 1
ATOM 1805 N N . LEU A 1 216 ? 2.307 5.889 -5.350 1.00 49.56 216 LEU A N 1
ATOM 1806 C CA . LEU A 1 216 ? 2.021 5.031 -6.504 1.00 49.56 216 LEU A CA 1
ATOM 1807 C C . LEU A 1 216 ? 0.532 5.047 -6.916 1.00 49.56 216 LEU A C 1
ATOM 1809 O O . LEU A 1 216 ? 0.216 4.932 -8.096 1.00 49.56 216 LEU A O 1
ATOM 1813 N N . LEU A 1 217 ? -0.383 5.230 -5.957 1.00 51.72 217 LEU A N 1
ATOM 1814 C CA . LEU A 1 217 ? -1.840 5.225 -6.159 1.00 51.72 217 LEU A CA 1
ATOM 1815 C C . LEU A 1 217 ? -2.418 6.624 -6.472 1.00 51.72 217 LEU A C 1
ATOM 1817 O O . LEU A 1 217 ? -3.400 6.744 -7.205 1.00 51.72 217 LEU A O 1
ATOM 1821 N N . LEU A 1 218 ? -1.803 7.690 -5.942 1.00 53.16 218 LEU A N 1
ATOM 1822 C CA . LEU A 1 218 ? -2.277 9.079 -6.036 1.00 53.16 218 LEU A CA 1
ATOM 1823 C C . LEU A 1 218 ? -2.486 9.550 -7.483 1.00 53.16 218 LEU A C 1
ATOM 1825 O O . LEU A 1 218 ? -3.395 10.327 -7.752 1.00 53.16 218 LEU A O 1
ATOM 1829 N N . LYS A 1 219 ? -1.720 9.025 -8.441 1.00 52.50 219 LYS A N 1
ATOM 1830 C CA . LYS A 1 219 ? -1.833 9.421 -9.853 1.00 52.50 219 LYS A CA 1
ATOM 1831 C C . LYS A 1 219 ? -3.072 8.883 -10.563 1.00 52.50 219 LYS A C 1
ATOM 1833 O O . LYS A 1 219 ? -3.524 9.490 -11.527 1.00 52.50 219 LYS A O 1
ATOM 1838 N N . ILE A 1 220 ? -3.660 7.800 -10.058 1.00 51.34 220 ILE A N 1
ATOM 1839 C CA . ILE A 1 220 ? -4.965 7.316 -10.524 1.00 51.34 220 ILE A CA 1
ATOM 1840 C C . ILE A 1 220 ? -6.087 8.170 -9.913 1.00 51.34 220 ILE A C 1
ATOM 1842 O O . ILE A 1 220 ? -7.087 8.442 -10.571 1.00 51.34 220 ILE A O 1
ATOM 1846 N N . LEU A 1 221 ? -5.903 8.669 -8.684 1.00 50.44 221 LEU A N 1
ATOM 1847 C CA . LEU A 1 221 ? -6.852 9.583 -8.041 1.00 50.44 221 LEU A CA 1
ATOM 1848 C C . LEU A 1 221 ? -6.846 10.982 -8.681 1.00 50.44 221 LEU A C 1
ATOM 1850 O O . LEU A 1 221 ? -7.920 11.561 -8.816 1.00 50.44 221 LEU A O 1
ATOM 1854 N N . ASP A 1 222 ? -5.704 11.466 -9.182 1.00 51.94 222 ASP A N 1
ATOM 1855 C CA . ASP A 1 222 ? -5.600 12.721 -9.954 1.00 51.94 222 ASP A CA 1
ATOM 1856 C C . ASP A 1 222 ? -6.474 12.713 -11.235 1.00 51.94 222 ASP A C 1
ATOM 1858 O O . ASP A 1 222 ? -6.879 13.770 -11.714 1.00 51.94 222 ASP A O 1
ATOM 1862 N N . LEU A 1 223 ? -6.812 11.541 -11.797 1.00 55.50 223 LEU A N 1
ATOM 1863 C CA . LEU A 1 223 ? -7.765 11.422 -12.919 1.00 55.50 223 LEU A CA 1
ATOM 1864 C C . LEU A 1 223 ? -9.219 11.672 -12.482 1.00 55.50 223 LEU A C 1
ATOM 1866 O O . LEU A 1 223 ? -10.061 12.069 -13.291 1.00 55.50 223 LEU A O 1
ATOM 1870 N N . THR A 1 224 ? -9.518 11.482 -11.194 1.00 52.59 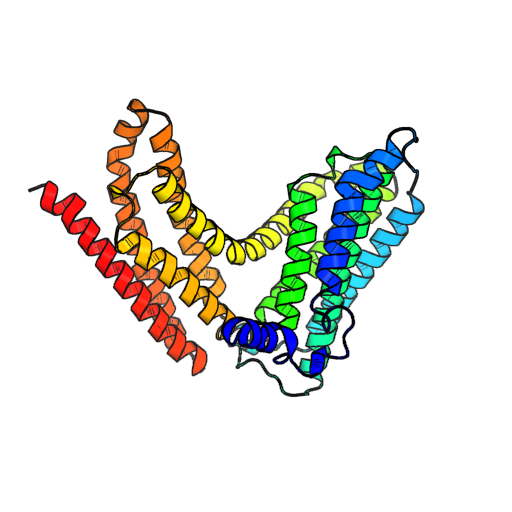224 THR A N 1
ATOM 1871 C CA . THR A 1 224 ? -10.845 11.748 -10.616 1.00 52.59 224 THR A CA 1
ATOM 1872 C C . THR A 1 224 ? -11.164 13.243 -10.655 1.00 52.59 224 THR A C 1
ATOM 1874 O O . THR A 1 224 ? -12.326 13.614 -10.802 1.00 52.59 224 THR A O 1
ATOM 1877 N N . GLU A 1 225 ? -10.156 14.122 -10.609 1.00 49.69 225 GLU A N 1
ATOM 1878 C CA . GLU A 1 225 ? -10.363 15.568 -10.751 1.00 49.69 225 GLU A CA 1
ATOM 1879 C C . GLU A 1 225 ? -10.921 15.942 -12.125 1.00 49.69 225 GLU A C 1
ATOM 1881 O O . GLU A 1 225 ? -11.853 16.741 -12.221 1.00 49.69 225 GLU A O 1
ATOM 1886 N N . THR A 1 226 ? -10.420 15.311 -13.190 1.00 54.34 226 THR A N 1
ATOM 1887 C CA . THR A 1 226 ? -10.928 15.519 -14.550 1.00 54.34 226 THR A CA 1
ATOM 1888 C C . THR A 1 226 ? -12.388 15.073 -14.659 1.00 54.34 226 THR A C 1
ATOM 1890 O O . THR A 1 226 ? -13.210 15.785 -15.238 1.00 54.34 226 THR A O 1
ATOM 1893 N N . VAL A 1 227 ? -12.749 13.951 -14.021 1.00 58.09 227 VAL A N 1
ATOM 1894 C CA . VAL A 1 227 ? -14.144 13.484 -13.921 1.00 58.09 227 VAL A CA 1
ATOM 1895 C C . VAL A 1 227 ? -15.008 14.499 -13.162 1.00 58.09 227 VAL A C 1
ATOM 1897 O O . VAL A 1 227 ? -16.099 14.841 -13.615 1.00 58.09 227 VAL A O 1
ATOM 1900 N N . LEU A 1 228 ? -14.516 15.058 -12.054 1.00 54.12 228 LEU A N 1
ATOM 1901 C CA . LEU A 1 228 ? -15.233 16.077 -11.281 1.00 54.12 228 LEU A CA 1
ATOM 1902 C C . LEU A 1 228 ? -15.408 17.401 -12.046 1.00 54.12 228 LEU A C 1
ATOM 1904 O O . LEU A 1 228 ? -16.453 18.038 -11.909 1.00 54.12 228 LEU A O 1
ATOM 1908 N N . PHE A 1 229 ? -14.445 17.824 -12.873 1.00 55.28 229 PHE A N 1
ATOM 1909 C CA . PHE A 1 229 ? -14.589 19.022 -13.714 1.00 55.28 229 PHE A CA 1
ATOM 1910 C C . PHE A 1 229 ? -15.640 18.847 -14.811 1.00 55.28 229 PHE A C 1
ATOM 1912 O O . PHE A 1 229 ? -16.439 19.764 -15.034 1.00 55.28 229 PHE A O 1
ATOM 1919 N N . VAL A 1 230 ? -15.693 17.660 -15.424 1.00 58.78 230 VAL A N 1
ATOM 1920 C CA . VAL A 1 230 ? -16.746 17.281 -16.377 1.00 58.78 230 VAL A CA 1
ATOM 1921 C C . VAL A 1 230 ? -18.113 17.277 -15.684 1.00 58.78 230 VAL A C 1
ATOM 1923 O O . VAL A 1 230 ? -19.049 17.917 -16.163 1.00 58.78 230 VAL A O 1
ATOM 1926 N N . LEU A 1 231 ? -18.221 16.654 -14.505 1.00 53.25 231 LEU A N 1
ATOM 1927 C CA . LEU A 1 231 ? -19.472 16.587 -13.737 1.00 53.25 231 LEU A CA 1
ATOM 1928 C C . LEU A 1 231 ? -19.952 17.961 -13.235 1.00 53.25 231 LEU A C 1
ATOM 1930 O O . LEU A 1 231 ? -21.154 18.202 -13.159 1.00 53.25 231 LEU A O 1
ATOM 1934 N N . ARG A 1 232 ? -19.039 18.899 -12.939 1.00 55.03 232 ARG A N 1
ATOM 1935 C CA . ARG A 1 232 ? -19.375 20.282 -12.541 1.00 55.03 232 ARG A CA 1
ATOM 1936 C C . ARG A 1 232 ? -19.606 21.230 -13.726 1.00 55.03 232 ARG A C 1
ATOM 1938 O O . ARG A 1 232 ? -19.777 22.427 -13.494 1.00 55.03 232 ARG A O 1
ATOM 1945 N N . LYS A 1 233 ? -19.596 20.728 -14.972 1.00 53.25 233 LYS A N 1
ATOM 1946 C CA . LYS A 1 233 ? -19.733 21.512 -16.217 1.00 53.25 233 LYS A CA 1
ATOM 1947 C C . LYS A 1 233 ? -18.763 22.705 -16.303 1.00 53.25 233 LYS A C 1
ATOM 1949 O O . LYS A 1 233 ? -19.077 23.729 -16.908 1.00 53.25 233 LYS A O 1
ATOM 1954 N N . LYS A 1 234 ? -17.570 22.597 -15.704 1.00 49.41 234 LYS A N 1
ATOM 1955 C CA . LYS A 1 234 ? -16.542 23.655 -15.728 1.00 49.41 234 LYS A CA 1
ATOM 1956 C C . LYS A 1 234 ? -15.585 23.477 -16.909 1.00 49.41 234 LYS A C 1
ATOM 1958 O O . LYS A 1 234 ? -14.380 23.320 -16.726 1.00 49.41 234 LYS A O 1
ATOM 1963 N N . ASN A 1 235 ? -16.125 23.538 -18.127 1.00 54.53 235 ASN A N 1
ATOM 1964 C CA . ASN A 1 235 ? -15.381 23.270 -19.366 1.00 54.53 235 ASN A CA 1
ATOM 1965 C C . ASN A 1 235 ? -14.182 24.213 -19.584 1.00 54.53 235 ASN A C 1
ATOM 1967 O O . ASN A 1 235 ? -13.196 23.806 -20.186 1.00 54.53 235 ASN A O 1
ATOM 1971 N N . GLU A 1 236 ? -14.205 25.430 -19.028 1.00 57.66 236 GLU A N 1
ATOM 1972 C CA . GLU A 1 236 ? -13.066 26.363 -19.089 1.00 57.66 236 GLU A CA 1
ATOM 1973 C C . GLU A 1 236 ? -11.815 25.879 -18.331 1.00 57.66 236 GLU A C 1
ATOM 1975 O O . GLU A 1 236 ? -10.710 26.354 -18.590 1.00 57.66 236 GLU A O 1
ATOM 1980 N N . GLN A 1 237 ? -11.964 24.945 -17.383 1.00 48.97 237 GLN A N 1
ATOM 1981 C CA . GLN A 1 237 ? -10.853 24.393 -16.596 1.00 48.97 237 GLN A CA 1
ATOM 1982 C C . GLN A 1 237 ? -10.191 23.186 -17.286 1.00 48.97 237 GLN A C 1
ATOM 1984 O O . GLN A 1 237 ? -9.046 22.851 -16.980 1.00 48.97 237 GLN A O 1
ATOM 1989 N N . ILE A 1 238 ? -10.870 22.578 -18.266 1.00 57.59 238 ILE A N 1
ATOM 1990 C CA . ILE A 1 238 ? -10.384 21.442 -19.057 1.00 57.59 238 ILE A CA 1
ATOM 1991 C C . ILE A 1 238 ? -9.571 21.980 -20.241 1.00 57.59 238 ILE A C 1
ATOM 1993 O O . ILE A 1 238 ? -10.013 22.026 -21.386 1.00 57.59 238 ILE A O 1
ATOM 1997 N N . SER A 1 239 ? -8.361 22.452 -19.952 1.00 66.19 239 SER A N 1
ATOM 1998 C CA . SER A 1 239 ? -7.434 22.903 -20.994 1.00 66.19 239 SER A CA 1
ATOM 1999 C C . SER A 1 239 ? -6.696 21.726 -21.642 1.00 66.19 239 SER A C 1
ATOM 2001 O O . SER A 1 239 ? -6.480 20.688 -21.016 1.00 66.19 239 SER A O 1
ATOM 2003 N N . VAL A 1 240 ? -6.219 21.916 -22.877 1.00 67.25 240 VAL A N 1
ATOM 2004 C CA . VAL A 1 240 ? -5.312 20.960 -23.547 1.00 67.25 240 VAL A CA 1
ATOM 2005 C C . VAL A 1 240 ? -4.073 20.681 -22.683 1.00 67.25 240 VAL A C 1
ATOM 2007 O O . VAL A 1 240 ? -3.616 19.544 -22.623 1.00 67.25 240 VAL A O 1
ATOM 2010 N N . LEU A 1 241 ? -3.582 21.691 -21.950 1.00 59.38 241 LEU A N 1
ATOM 2011 C CA . LEU A 1 241 ? -2.497 21.548 -20.973 1.00 59.38 241 LEU A CA 1
ATOM 2012 C C . LEU A 1 241 ? -2.868 20.574 -19.841 1.00 59.38 241 LEU A C 1
ATOM 2014 O O . LEU A 1 241 ? -2.074 19.698 -19.508 1.00 59.38 241 LEU A O 1
ATOM 2018 N N . HIS A 1 242 ? -4.068 20.708 -19.270 1.00 56.94 242 HIS A N 1
ATOM 2019 C CA . HIS A 1 242 ? -4.550 19.840 -18.194 1.00 56.94 242 HIS A CA 1
ATOM 2020 C C . HIS A 1 242 ? -4.695 18.386 -18.668 1.00 56.94 242 HIS A C 1
ATOM 2022 O O . HIS A 1 242 ? -4.130 17.487 -18.050 1.00 56.94 242 HIS A O 1
ATOM 2028 N N . ILE A 1 243 ? -5.366 18.144 -19.800 1.00 65.69 243 ILE A N 1
ATOM 2029 C CA . ILE A 1 243 ? -5.544 16.779 -20.325 1.00 65.69 243 ILE A CA 1
ATOM 2030 C C . ILE A 1 243 ? -4.187 16.143 -20.650 1.00 65.69 243 ILE A C 1
ATOM 2032 O O . ILE A 1 243 ? -3.912 15.022 -20.221 1.00 65.69 243 ILE A O 1
ATOM 2036 N N . TYR A 1 244 ? -3.321 16.866 -21.369 1.00 68.56 244 TYR A N 1
ATOM 2037 C CA . TYR A 1 244 ? -2.004 16.366 -21.754 1.00 68.56 244 TYR A CA 1
ATOM 2038 C C . TYR A 1 244 ? -1.167 15.980 -20.530 1.00 68.56 244 TYR A C 1
ATOM 2040 O O . TYR A 1 244 ? -0.644 14.868 -20.476 1.00 68.56 244 TYR A O 1
ATOM 2048 N N . HIS A 1 245 ? -1.070 16.853 -19.523 1.00 62.12 245 HIS A N 1
ATOM 2049 C CA . HIS A 1 245 ? -0.304 16.588 -18.305 1.00 62.12 245 HIS A CA 1
ATOM 2050 C C . HIS A 1 245 ? -0.839 15.374 -17.524 1.00 62.12 245 HIS A C 1
ATOM 2052 O O . HIS A 1 245 ? -0.058 14.495 -17.164 1.00 62.12 245 HIS A O 1
ATOM 2058 N N . HIS A 1 246 ? -2.151 15.271 -17.282 1.00 59.53 246 HIS A N 1
ATOM 2059 C CA . HIS A 1 246 ? -2.711 14.158 -16.498 1.00 59.53 246 HIS A CA 1
ATOM 2060 C C . HIS A 1 246 ? -2.579 12.809 -17.224 1.00 59.53 246 HIS A C 1
ATOM 2062 O O . HIS A 1 246 ? -2.199 11.818 -16.607 1.00 59.53 246 HIS A O 1
ATOM 2068 N N . VAL A 1 247 ? -2.799 12.765 -18.542 1.00 62.56 247 VAL A N 1
ATOM 2069 C CA . VAL A 1 247 ? -2.665 11.524 -19.326 1.00 62.56 247 VAL A CA 1
ATOM 2070 C C . VAL A 1 247 ? -1.194 11.116 -19.476 1.00 62.56 247 VAL A C 1
ATOM 2072 O O . VAL A 1 247 ? -0.839 9.966 -19.217 1.00 62.56 247 VAL A O 1
ATOM 2075 N N . SER A 1 248 ? -0.315 12.056 -19.841 1.00 62.94 248 SER A N 1
ATOM 2076 C CA . SER A 1 248 ? 1.120 11.779 -20.023 1.00 62.94 248 SER A CA 1
ATOM 2077 C C . SER A 1 248 ? 1.808 11.350 -18.730 1.00 62.94 248 SER A C 1
ATOM 2079 O O . SER A 1 248 ? 2.600 10.411 -18.754 1.00 62.94 248 SER A O 1
ATOM 2081 N N . THR A 1 249 ? 1.506 11.985 -17.591 1.00 61.25 249 THR A N 1
ATOM 2082 C CA . THR A 1 249 ? 2.143 11.643 -16.308 1.00 61.25 249 THR A CA 1
ATOM 2083 C C . THR A 1 249 ? 1.762 10.249 -15.822 1.00 61.25 249 THR A C 1
ATOM 2085 O O . THR A 1 249 ? 2.627 9.549 -15.302 1.00 61.25 249 THR A O 1
ATOM 2088 N N . VAL A 1 250 ? 0.523 9.805 -16.049 1.00 60.69 250 VAL A N 1
ATOM 2089 C CA . VAL A 1 250 ? 0.089 8.433 -15.740 1.00 60.69 250 VAL A CA 1
ATOM 2090 C C . VAL A 1 250 ? 0.809 7.424 -16.635 1.00 60.69 250 VAL A C 1
ATOM 2092 O O . VAL A 1 250 ? 1.411 6.482 -16.126 1.00 60.69 250 VAL A O 1
ATOM 2095 N N . ILE A 1 251 ? 0.832 7.652 -17.953 1.00 61.16 251 ILE A N 1
ATOM 2096 C CA . ILE A 1 251 ? 1.509 6.763 -18.911 1.00 61.16 251 ILE A CA 1
ATOM 2097 C C . ILE A 1 251 ? 3.007 6.659 -18.599 1.00 61.16 251 ILE A C 1
ATOM 2099 O O . ILE A 1 251 ? 3.559 5.562 -18.561 1.00 61.16 251 ILE A O 1
ATOM 2103 N N . ILE A 1 252 ? 3.666 7.785 -18.325 1.00 63.44 252 ILE A N 1
ATOM 2104 C CA . ILE A 1 252 ? 5.096 7.825 -18.007 1.00 63.44 252 ILE A CA 1
ATOM 2105 C C . ILE A 1 252 ? 5.381 7.133 -16.683 1.00 63.44 252 ILE A C 1
ATOM 2107 O O . ILE A 1 252 ? 6.324 6.359 -16.626 1.00 63.44 252 ILE A O 1
ATOM 2111 N N . ILE A 1 253 ? 4.569 7.323 -15.643 1.00 62.38 253 ILE A N 1
ATOM 2112 C CA . ILE A 1 253 ? 4.754 6.603 -14.377 1.00 62.38 253 ILE A CA 1
ATOM 2113 C C . ILE A 1 253 ? 4.557 5.097 -14.570 1.00 62.38 253 ILE A C 1
ATOM 2115 O O . ILE A 1 253 ? 5.361 4.325 -14.057 1.00 62.38 253 ILE A O 1
ATOM 2119 N N . CYS A 1 254 ? 3.580 4.661 -15.369 1.00 56.44 254 CYS A N 1
ATOM 2120 C CA . CYS A 1 254 ? 3.408 3.246 -15.706 1.00 56.44 254 CYS A CA 1
ATOM 2121 C C . CYS A 1 254 ? 4.614 2.674 -16.471 1.00 56.44 254 CYS A C 1
ATOM 2123 O O . CYS A 1 254 ? 5.047 1.558 -16.190 1.00 56.44 254 CYS A O 1
ATOM 2125 N N . ILE A 1 255 ? 5.178 3.431 -17.417 1.00 58.28 255 ILE A N 1
ATOM 2126 C CA . ILE A 1 255 ? 6.371 3.037 -18.179 1.00 58.28 255 ILE A CA 1
ATOM 2127 C C . ILE A 1 255 ? 7.610 3.017 -17.270 1.00 58.28 255 ILE A C 1
ATOM 2129 O O . ILE A 1 255 ? 8.354 2.042 -17.286 1.00 58.28 255 ILE A O 1
ATOM 2133 N N . PHE A 1 256 ? 7.816 4.036 -16.434 1.00 58.41 256 PHE A N 1
ATOM 2134 C CA . PHE A 1 256 ? 8.912 4.078 -15.464 1.00 58.41 256 PHE A CA 1
ATOM 2135 C C . PHE A 1 256 ? 8.807 2.904 -14.491 1.00 58.41 256 PHE A C 1
ATOM 2137 O O . PHE A 1 256 ? 9.728 2.107 -14.403 1.00 58.41 256 PHE A O 1
ATOM 2144 N N . MET A 1 257 ? 7.648 2.674 -13.872 1.00 53.12 257 MET A N 1
ATOM 2145 C CA . MET A 1 257 ? 7.445 1.518 -12.988 1.00 53.12 257 MET A CA 1
ATOM 2146 C C . MET A 1 257 ? 7.684 0.172 -13.673 1.00 53.12 257 MET A C 1
ATOM 2148 O O . MET A 1 257 ? 8.132 -0.772 -13.024 1.00 53.12 257 MET A O 1
ATOM 2152 N N . LYS A 1 258 ? 7.413 0.085 -14.979 1.00 52.06 258 LYS A N 1
ATOM 2153 C CA . LYS A 1 258 ? 7.634 -1.127 -15.769 1.00 52.06 258 LYS A CA 1
ATOM 2154 C C . LYS A 1 258 ? 9.102 -1.348 -16.149 1.00 52.06 258 LYS A C 1
ATOM 2156 O O . LYS A 1 258 ? 9.514 -2.502 -16.228 1.00 52.06 258 LYS A O 1
ATOM 2161 N N . TYR A 1 259 ? 9.875 -0.290 -16.402 1.00 50.12 259 TYR A N 1
ATOM 2162 C CA . TYR A 1 259 ? 11.183 -0.415 -17.059 1.00 50.12 259 TYR A CA 1
ATOM 2163 C C . TYR A 1 259 ? 12.373 0.184 -16.292 1.00 50.12 259 TYR A C 1
ATOM 2165 O O . TYR A 1 259 ? 13.500 -0.250 -16.532 1.00 50.12 259 TYR A O 1
ATOM 2173 N N . THR A 1 260 ? 12.169 1.135 -15.373 1.00 48.28 260 THR A N 1
ATOM 2174 C CA . THR A 1 260 ? 13.235 1.781 -14.588 1.00 48.28 260 THR A CA 1
ATOM 2175 C C . THR A 1 260 ? 12.783 2.188 -13.197 1.00 48.28 260 THR A C 1
ATOM 2177 O O . THR A 1 260 ? 11.863 2.965 -13.006 1.00 48.28 260 THR A O 1
ATOM 2180 N N . ALA A 1 261 ? 13.529 1.764 -12.194 1.00 48.72 261 ALA A N 1
ATOM 2181 C CA . ALA A 1 261 ? 13.274 2.057 -10.800 1.00 48.72 261 ALA A CA 1
ATOM 2182 C C . ALA A 1 261 ? 14.581 2.509 -10.119 1.00 48.72 261 ALA A C 1
ATOM 2184 O O . ALA A 1 261 ? 15.240 1.763 -9.406 1.00 48.72 261 ALA A O 1
ATOM 2185 N N . ASN A 1 262 ? 14.964 3.747 -10.449 1.00 50.94 262 ASN A N 1
ATOM 2186 C CA . ASN A 1 262 ? 16.118 4.479 -9.911 1.00 50.94 262 ASN A CA 1
ATOM 2187 C C . ASN A 1 262 ? 15.664 5.533 -8.889 1.00 50.94 262 ASN A C 1
ATOM 2189 O O . ASN A 1 262 ? 14.467 5.776 -8.748 1.00 50.94 262 ASN A O 1
ATOM 2193 N N . GLU A 1 263 ? 16.613 6.247 -8.268 1.00 45.22 263 GLU A N 1
ATOM 2194 C CA . GLU A 1 263 ? 16.383 7.426 -7.403 1.00 45.22 263 GLU A CA 1
ATOM 2195 C C . GLU A 1 263 ? 15.438 8.486 -8.014 1.00 45.22 263 GLU A C 1
ATOM 2197 O O . GLU A 1 263 ? 14.747 9.204 -7.286 1.00 45.22 263 GLU A O 1
ATOM 2202 N N . ILE A 1 264 ? 15.323 8.514 -9.352 1.00 50.38 264 ILE A N 1
ATOM 2203 C CA . ILE A 1 264 ? 14.325 9.293 -10.102 1.00 50.38 264 ILE A CA 1
ATOM 2204 C C . ILE A 1 264 ? 12.895 9.037 -9.620 1.00 50.38 264 ILE A C 1
ATOM 2206 O O . ILE A 1 264 ? 12.115 9.982 -9.515 1.00 50.38 264 ILE A O 1
ATOM 2210 N N . ILE A 1 265 ? 12.551 7.798 -9.265 1.00 52.56 265 ILE A N 1
ATOM 2211 C CA . ILE A 1 265 ? 11.214 7.448 -8.772 1.00 52.56 265 ILE A CA 1
ATOM 2212 C C . ILE A 1 265 ? 10.892 8.133 -7.443 1.00 52.56 265 ILE A C 1
ATOM 2214 O O . ILE A 1 265 ? 9.720 8.331 -7.151 1.00 52.56 265 ILE A O 1
ATOM 2218 N N . THR A 1 266 ? 11.880 8.530 -6.643 1.00 54.62 266 THR A N 1
ATOM 2219 C CA . THR A 1 266 ? 11.617 9.103 -5.317 1.00 54.62 266 THR A CA 1
ATOM 2220 C C . THR A 1 266 ? 11.661 10.627 -5.349 1.00 54.62 266 THR A C 1
ATOM 2222 O O . THR A 1 266 ? 10.754 11.279 -4.833 1.00 54.62 266 THR A O 1
ATOM 2225 N N . LEU A 1 267 ? 12.673 11.217 -5.998 1.00 59.66 267 LEU A N 1
ATOM 2226 C CA . LEU A 1 267 ? 12.848 12.673 -6.008 1.00 59.66 267 LEU A CA 1
ATOM 2227 C C . LEU A 1 267 ? 11.822 13.386 -6.904 1.00 59.66 267 LEU A C 1
ATOM 2229 O O . LEU A 1 267 ? 11.318 14.448 -6.533 1.00 59.66 267 LEU A O 1
ATOM 2233 N N . VAL A 1 268 ? 11.470 12.799 -8.056 1.00 64.31 268 VAL A N 1
ATOM 2234 C CA . VAL A 1 268 ? 10.511 13.403 -8.996 1.00 64.31 268 VAL A CA 1
ATOM 2235 C C . VAL A 1 268 ? 9.109 13.517 -8.377 1.00 64.31 268 VAL A C 1
ATOM 2237 O O . VAL A 1 268 ? 8.552 14.620 -8.395 1.00 64.31 268 VAL A O 1
ATOM 2240 N N . PRO A 1 269 ? 8.525 12.459 -7.774 1.00 62.91 269 PRO A N 1
ATOM 2241 C CA . PRO A 1 269 ? 7.242 12.576 -7.092 1.00 62.91 269 PRO A CA 1
ATOM 2242 C C . PRO A 1 269 ? 7.313 13.420 -5.825 1.00 62.91 269 PRO A C 1
ATOM 2244 O O . PRO A 1 269 ? 6.355 14.135 -5.558 1.00 62.91 269 PRO A O 1
ATOM 2247 N N . LEU A 1 270 ? 8.421 13.403 -5.074 1.00 59.53 270 LEU A N 1
ATOM 2248 C CA . LEU A 1 270 ? 8.584 14.243 -3.881 1.00 59.53 270 LEU A CA 1
ATOM 2249 C C . LEU A 1 270 ? 8.503 15.736 -4.229 1.00 59.53 270 LEU A C 1
ATOM 2251 O O . LEU A 1 270 ? 7.717 16.470 -3.626 1.00 59.53 270 LEU A O 1
ATOM 2255 N N . LEU A 1 271 ? 9.263 16.182 -5.234 1.00 63.75 271 LEU A N 1
ATOM 2256 C CA . LEU A 1 271 ? 9.208 17.560 -5.729 1.00 63.75 271 LEU A CA 1
ATOM 2257 C C . LEU A 1 271 ? 7.823 17.902 -6.298 1.00 63.75 271 LEU A C 1
ATOM 2259 O O . LEU A 1 271 ? 7.283 18.964 -5.990 1.00 63.75 271 LEU A O 1
ATOM 2263 N N . ASN A 1 272 ? 7.210 16.994 -7.068 1.00 66.81 272 ASN A N 1
ATOM 2264 C CA . ASN A 1 272 ? 5.867 17.194 -7.622 1.00 66.81 272 ASN A CA 1
ATOM 2265 C C . ASN A 1 272 ? 4.796 17.325 -6.525 1.00 66.81 272 ASN A C 1
ATOM 2267 O O . ASN A 1 272 ? 3.995 18.254 -6.566 1.00 66.81 272 ASN A O 1
ATOM 2271 N N . CYS A 1 273 ? 4.809 16.446 -5.519 1.00 60.62 273 CYS A N 1
ATOM 2272 C CA . CYS A 1 273 ? 3.874 16.474 -4.393 1.00 60.62 273 CYS A CA 1
ATOM 2273 C C . CYS A 1 273 ? 4.063 17.723 -3.530 1.00 60.62 273 CYS A C 1
ATOM 2275 O O . CYS A 1 273 ? 3.082 18.274 -3.043 1.00 60.62 273 CYS A O 1
ATOM 2277 N N . SER A 1 274 ? 5.299 18.205 -3.381 1.00 67.38 274 SER A N 1
ATOM 2278 C CA . SER A 1 274 ? 5.595 19.422 -2.616 1.00 67.38 274 SER A CA 1
ATOM 2279 C C . SER A 1 274 ? 4.993 20.663 -3.283 1.00 67.38 274 SER A C 1
ATOM 2281 O O . SER A 1 274 ? 4.387 21.505 -2.623 1.00 67.38 274 SER A O 1
ATOM 2283 N N . VAL A 1 275 ? 5.081 20.758 -4.612 1.00 69.19 275 VAL A N 1
ATOM 2284 C CA . VAL A 1 275 ? 4.476 21.862 -5.371 1.00 69.19 275 VAL A CA 1
ATOM 2285 C C . VAL A 1 275 ? 2.959 21.703 -5.493 1.00 69.19 275 VAL A C 1
ATOM 2287 O O . VAL A 1 275 ? 2.229 22.688 -5.366 1.00 69.19 275 VAL A O 1
ATOM 2290 N N . HIS A 1 276 ? 2.452 20.479 -5.663 1.00 62.81 276 HIS A N 1
ATOM 2291 C CA . HIS A 1 276 ? 1.013 20.218 -5.633 1.00 62.81 276 HIS A CA 1
ATOM 2292 C C . HIS A 1 276 ? 0.395 20.520 -4.271 1.00 62.81 276 HIS A C 1
ATOM 2294 O O . HIS A 1 276 ? -0.696 21.078 -4.227 1.00 62.81 276 HIS A O 1
ATOM 2300 N N . PHE A 1 277 ? 1.091 20.248 -3.167 1.00 68.19 277 PHE A N 1
ATOM 2301 C CA . PHE A 1 277 ? 0.659 20.668 -1.839 1.00 68.19 277 PHE A CA 1
ATOM 2302 C C . PHE A 1 277 ? 0.431 22.185 -1.796 1.00 68.19 277 PHE A C 1
ATOM 2304 O O . PHE A 1 277 ? -0.636 22.630 -1.376 1.00 68.19 277 PHE A O 1
ATOM 2311 N N . ILE A 1 278 ? 1.368 22.988 -2.311 1.00 70.94 278 ILE A N 1
ATOM 2312 C CA . ILE A 1 278 ? 1.222 24.453 -2.383 1.00 70.94 278 ILE A CA 1
ATOM 23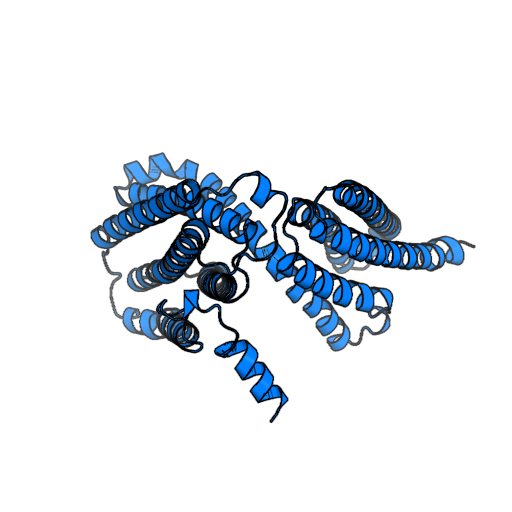13 C C . ILE A 1 278 ? 0.026 24.852 -3.271 1.00 70.94 278 ILE A C 1
ATOM 2315 O O . ILE A 1 278 ? -0.781 25.700 -2.885 1.00 70.94 278 ILE A O 1
ATOM 2319 N N . MET A 1 279 ? -0.129 24.217 -4.437 1.00 69.81 279 MET A N 1
ATOM 2320 C CA . MET A 1 279 ? -1.228 24.488 -5.374 1.00 69.81 279 MET A CA 1
ATOM 2321 C C . MET A 1 279 ? -2.608 24.148 -4.783 1.00 69.81 279 MET A C 1
ATOM 2323 O O . MET A 1 279 ? -3.538 24.949 -4.882 1.00 69.81 279 MET A O 1
ATOM 2327 N N . TYR A 1 280 ? -2.761 22.983 -4.153 1.00 59.47 280 TYR A N 1
ATOM 2328 C CA . TYR A 1 280 ? -4.036 22.552 -3.582 1.00 59.47 280 TYR A CA 1
ATOM 2329 C C . TYR A 1 280 ? -4.420 23.363 -2.349 1.00 59.47 280 TYR A C 1
ATOM 2331 O O . TYR A 1 280 ? -5.594 23.698 -2.195 1.00 59.47 280 TYR A O 1
ATOM 2339 N N . ASN A 1 281 ? -3.450 23.767 -1.523 1.00 63.78 281 ASN A N 1
ATOM 2340 C CA . ASN A 1 281 ? -3.711 24.717 -0.443 1.00 63.78 281 ASN A CA 1
ATOM 2341 C C . ASN A 1 281 ? -4.231 26.052 -0.999 1.00 63.78 281 ASN A C 1
ATOM 2343 O O . ASN A 1 281 ? -5.217 26.582 -0.491 1.00 63.78 281 ASN A O 1
ATOM 2347 N N . TYR A 1 282 ? -3.660 26.567 -2.093 1.00 69.12 282 TYR A N 1
ATOM 2348 C CA . TYR A 1 282 ? -4.195 27.757 -2.762 1.00 69.12 282 TYR A CA 1
ATOM 2349 C C . TYR A 1 282 ? -5.644 27.569 -3.240 1.00 69.12 282 TYR A C 1
ATOM 2351 O O . TYR A 1 282 ? -6.483 28.445 -3.015 1.00 69.12 282 TYR A O 1
ATOM 2359 N N . TYR A 1 283 ? -5.973 26.428 -3.856 1.00 62.38 283 TYR A N 1
ATOM 2360 C CA . TYR A 1 283 ? -7.347 26.153 -4.283 1.00 62.38 283 TYR A CA 1
ATOM 2361 C C . TYR A 1 283 ? -8.316 26.028 -3.106 1.00 62.38 283 TYR A C 1
ATOM 2363 O O . TYR A 1 283 ? -9.410 26.595 -3.168 1.00 62.38 283 TYR A O 1
ATOM 2371 N N . LEU A 1 284 ? -7.899 25.380 -2.018 1.00 62.03 284 LEU A N 1
ATOM 2372 C CA . LEU A 1 284 ? -8.668 25.300 -0.782 1.00 62.03 284 LEU A CA 1
ATOM 2373 C C . LEU A 1 284 ? -8.956 26.701 -0.229 1.00 62.03 284 LEU A C 1
ATOM 2375 O O . LEU A 1 284 ? -10.117 27.048 -0.013 1.00 62.03 284 LEU A O 1
ATOM 2379 N N . PHE A 1 285 ? -7.939 27.556 -0.102 1.00 62.41 285 PHE A N 1
ATOM 2380 C CA . PHE A 1 285 ? -8.132 28.923 0.387 1.00 62.41 285 PHE A CA 1
ATOM 2381 C C . PHE A 1 285 ? -8.977 29.787 -0.554 1.00 62.41 285 PHE A C 1
ATOM 2383 O O . PHE A 1 285 ? -9.766 30.612 -0.095 1.00 62.41 285 PHE A O 1
ATOM 2390 N N . SER A 1 286 ? -8.909 29.545 -1.865 1.00 62.78 286 SER A N 1
ATOM 2391 C CA . SER A 1 286 ? -9.763 30.225 -2.846 1.00 62.78 286 SER A CA 1
ATOM 2392 C C . SER A 1 286 ? -11.249 29.864 -2.738 1.00 62.78 286 SER A C 1
ATOM 2394 O O . SER A 1 286 ? -12.088 30.579 -3.290 1.00 62.78 286 SER A O 1
ATOM 2396 N N . SER A 1 287 ? -11.578 28.784 -2.018 1.00 61.19 287 SER A N 1
ATOM 2397 C CA . SER A 1 287 ? -12.951 28.309 -1.825 1.00 61.19 287 SER A CA 1
ATOM 2398 C C . SER A 1 287 ? -13.669 28.928 -0.617 1.00 61.19 287 SER A C 1
ATOM 2400 O O . SER A 1 287 ? -14.896 28.958 -0.611 1.00 61.19 287 SER A O 1
ATOM 2402 N N . PHE A 1 288 ? -12.945 29.518 0.347 1.00 69.69 288 PHE A N 1
ATOM 2403 C CA . PHE A 1 288 ? -13.508 30.119 1.573 1.00 69.69 288 PHE A CA 1
ATOM 2404 C C . PHE A 1 288 ? -14.172 31.502 1.376 1.00 69.69 288 PHE A C 1
ATOM 2406 O O . PHE A 1 288 ? -14.407 32.235 2.335 1.00 69.69 288 PHE A O 1
ATOM 2413 N N . GLY A 1 289 ? -14.505 31.871 0.135 1.00 72.56 289 GLY A N 1
ATOM 2414 C CA . GLY A 1 289 ? -15.296 33.061 -0.195 1.00 72.56 289 GLY A CA 1
ATOM 2415 C C . GLY A 1 289 ? -14.527 34.197 -0.894 1.00 72.56 289 GLY A C 1
ATOM 2416 O O . GLY A 1 289 ? -13.302 34.154 -1.045 1.00 72.56 289 GLY A O 1
ATOM 2417 N N . PRO A 1 290 ? -15.242 35.244 -1.356 1.00 72.56 290 PRO A N 1
ATOM 2418 C CA . PRO A 1 290 ? -14.694 36.280 -2.239 1.00 72.56 290 PRO A CA 1
ATOM 2419 C C . PRO A 1 290 ? -13.627 37.168 -1.580 1.00 72.56 290 PRO A C 1
ATOM 2421 O O . PRO A 1 290 ? -12.703 37.611 -2.260 1.00 72.56 290 PRO A O 1
ATOM 2424 N N . ARG A 1 291 ? -13.700 37.385 -0.258 1.00 76.19 291 ARG A N 1
ATOM 2425 C CA . ARG A 1 291 ? -12.734 38.205 0.500 1.00 76.19 291 ARG A CA 1
ATOM 2426 C C . ARG A 1 291 ? -11.333 37.586 0.512 1.00 76.19 291 ARG A C 1
ATOM 2428 O O . ARG A 1 291 ? -10.367 38.252 0.156 1.00 76.19 291 ARG A O 1
ATOM 2435 N N . ILE A 1 292 ? -11.236 36.298 0.848 1.00 72.12 292 ILE A N 1
ATOM 2436 C CA . ILE A 1 292 ? -9.967 35.554 0.860 1.00 72.12 292 ILE A CA 1
ATOM 2437 C C . ILE A 1 292 ? -9.432 35.402 -0.566 1.00 72.12 292 ILE A C 1
ATOM 2439 O O . ILE A 1 292 ? -8.240 35.588 -0.799 1.00 72.12 292 ILE A O 1
ATOM 2443 N N . ARG A 1 293 ? -10.320 35.170 -1.544 1.00 67.50 293 ARG A N 1
ATOM 2444 C CA . ARG A 1 293 ? -9.962 35.063 -2.964 1.00 67.50 293 ARG A CA 1
ATOM 2445 C C . ARG A 1 293 ? -9.248 36.306 -3.507 1.00 67.50 293 ARG A C 1
ATOM 2447 O O . ARG A 1 293 ? -8.324 36.150 -4.300 1.00 67.50 293 ARG A O 1
ATOM 2454 N N . MET A 1 294 ? -9.647 37.511 -3.094 1.00 75.06 294 MET A N 1
ATOM 2455 C CA . MET A 1 294 ? -8.970 38.753 -3.499 1.00 75.06 294 MET A CA 1
ATOM 2456 C C . MET A 1 294 ? -7.573 38.881 -2.882 1.00 75.06 294 MET A C 1
ATOM 2458 O O . MET A 1 294 ? -6.640 39.258 -3.583 1.00 75.06 294 MET A O 1
ATOM 2462 N N . ILE A 1 295 ? -7.412 38.501 -1.610 1.00 77.06 295 ILE A N 1
ATOM 2463 C CA . ILE A 1 295 ? -6.129 38.577 -0.889 1.00 77.06 295 ILE A CA 1
ATOM 2464 C C . ILE A 1 295 ? -5.085 37.639 -1.512 1.00 77.06 295 ILE A C 1
ATOM 2466 O O . ILE A 1 295 ? -3.930 38.017 -1.682 1.00 77.06 295 ILE A O 1
ATOM 2470 N N . ILE A 1 296 ? -5.489 36.424 -1.895 1.00 75.94 296 ILE A N 1
ATOM 2471 C CA . ILE A 1 296 ? -4.572 35.408 -2.437 1.00 75.94 296 ILE A CA 1
ATOM 2472 C C . ILE A 1 296 ? -4.392 35.489 -3.961 1.00 75.94 296 ILE A C 1
ATOM 2474 O O . ILE A 1 296 ? -3.509 34.833 -4.510 1.00 75.94 296 ILE A O 1
ATOM 2478 N N . ALA A 1 297 ? -5.211 36.267 -4.680 1.00 70.94 297 ALA A N 1
ATOM 2479 C CA . ALA A 1 297 ? -5.124 36.433 -6.134 1.00 70.94 297 ALA A CA 1
ATOM 2480 C C . ALA A 1 297 ? -3.695 36.691 -6.677 1.00 70.94 297 ALA A C 1
ATOM 2482 O O . ALA A 1 297 ? -3.324 36.017 -7.646 1.00 70.94 297 ALA A O 1
ATOM 2483 N N . PRO A 1 298 ? -2.858 37.567 -6.075 1.00 78.25 298 PRO A N 1
ATOM 2484 C CA . PRO A 1 298 ? -1.484 37.783 -6.540 1.00 78.25 298 PRO A CA 1
ATOM 2485 C C . PRO A 1 298 ? -0.577 36.549 -6.388 1.00 78.25 298 PRO A C 1
ATOM 2487 O O . PRO A 1 298 ? 0.312 36.336 -7.216 1.00 78.25 298 PRO A O 1
ATOM 2490 N N . CYS A 1 299 ? -0.830 35.674 -5.406 1.00 73.50 299 CYS A N 1
ATOM 2491 C CA . CYS A 1 299 ? -0.046 34.453 -5.179 1.00 73.50 299 CYS A CA 1
ATOM 2492 C C . CYS A 1 299 ? -0.109 33.481 -6.366 1.00 73.50 299 CYS A C 1
ATOM 2494 O O . CYS A 1 299 ? 0.829 32.716 -6.591 1.00 73.50 299 CYS A O 1
ATOM 2496 N N . LYS A 1 300 ? -1.169 33.546 -7.183 1.00 69.94 300 LYS A N 1
ATOM 2497 C CA . LYS A 1 300 ? -1.358 32.679 -8.356 1.00 69.94 300 LYS A CA 1
ATOM 2498 C C . LYS A 1 300 ? -0.185 32.754 -9.345 1.00 69.94 300 LYS A C 1
ATOM 2500 O O . LYS A 1 300 ? 0.203 31.742 -9.930 1.00 69.94 300 LYS A O 1
ATOM 2505 N N . ARG A 1 301 ? 0.394 33.949 -9.524 1.00 76.19 301 ARG A N 1
ATOM 2506 C CA . ARG A 1 301 ? 1.551 34.163 -10.408 1.00 76.19 301 ARG A CA 1
ATOM 2507 C C . ARG A 1 301 ? 2.785 33.426 -9.884 1.00 76.19 301 ARG A C 1
ATOM 2509 O O . ARG A 1 301 ? 3.443 32.730 -10.650 1.00 76.19 301 ARG A O 1
ATOM 2516 N N . TYR A 1 302 ? 3.053 33.530 -8.584 1.00 79.25 302 TYR A N 1
ATOM 2517 C CA . TYR A 1 302 ? 4.192 32.876 -7.935 1.00 79.25 302 TYR A CA 1
ATOM 2518 C C . TYR A 1 302 ? 4.066 31.351 -7.930 1.00 79.25 302 TYR A C 1
ATOM 2520 O O . TYR A 1 302 ? 5.049 30.671 -8.198 1.00 79.25 302 TYR A O 1
ATOM 2528 N N . ILE A 1 303 ? 2.858 30.810 -7.740 1.00 73.50 303 ILE A N 1
ATOM 2529 C CA . ILE A 1 303 ? 2.607 29.361 -7.844 1.00 73.50 303 ILE A CA 1
ATOM 2530 C C . ILE A 1 303 ? 2.964 28.848 -9.247 1.00 73.50 303 ILE A C 1
ATOM 2532 O O . ILE A 1 303 ? 3.652 27.839 -9.377 1.00 73.50 303 ILE A O 1
ATOM 2536 N N . THR A 1 304 ? 2.581 29.589 -10.293 1.00 76.19 304 THR A N 1
ATOM 2537 C CA . THR A 1 304 ? 2.907 29.231 -11.686 1.00 76.19 304 THR A CA 1
ATOM 2538 C C . THR A 1 304 ? 4.420 29.289 -11.948 1.00 76.19 304 THR A C 1
ATOM 2540 O O . THR A 1 304 ? 4.961 28.446 -12.659 1.00 76.19 304 THR A O 1
ATOM 2543 N N . ILE A 1 305 ? 5.129 30.256 -11.351 1.00 78.25 305 ILE A N 1
ATOM 2544 C CA . ILE A 1 305 ? 6.595 30.362 -11.440 1.00 78.25 305 ILE A CA 1
ATOM 2545 C C . ILE A 1 305 ? 7.271 29.181 -10.732 1.00 78.25 305 ILE A C 1
ATOM 2547 O O . ILE A 1 305 ? 8.159 28.566 -11.314 1.00 78.25 305 ILE A O 1
ATOM 2551 N N . ILE A 1 306 ? 6.821 28.818 -9.527 1.00 77.38 306 ILE A N 1
ATOM 2552 C CA . ILE A 1 306 ? 7.339 27.664 -8.775 1.00 77.38 306 ILE A CA 1
ATOM 2553 C C . ILE A 1 306 ? 7.157 26.365 -9.576 1.00 77.38 306 ILE A C 1
ATOM 2555 O O . ILE A 1 306 ? 8.083 25.561 -9.645 1.00 77.38 306 ILE A O 1
ATOM 2559 N N . GLN A 1 307 ? 6.014 26.186 -10.247 1.00 68.19 307 GLN A N 1
ATOM 2560 C CA . GLN A 1 307 ? 5.766 25.040 -11.134 1.00 68.19 307 GLN A CA 1
ATOM 2561 C C . GLN A 1 307 ? 6.726 25.003 -12.337 1.00 68.19 307 GLN A C 1
ATOM 2563 O O . GLN A 1 307 ? 7.242 23.942 -12.678 1.00 68.19 307 GLN A O 1
ATOM 2568 N N . MET A 1 308 ? 7.035 26.148 -12.956 1.00 81.56 308 MET A N 1
ATOM 2569 C CA . MET A 1 308 ? 8.023 26.207 -14.044 1.00 81.56 308 MET A CA 1
ATOM 2570 C C . MET A 1 308 ? 9.452 25.935 -13.551 1.00 81.56 308 MET A C 1
ATOM 2572 O O . MET A 1 308 ? 10.187 25.191 -14.196 1.00 81.56 308 MET A O 1
ATOM 2576 N N . VAL A 1 309 ? 9.834 26.475 -12.387 1.00 82.88 309 VAL A N 1
ATOM 2577 C CA . VAL A 1 309 ? 11.137 26.204 -11.751 1.00 82.88 309 VAL A CA 1
ATOM 2578 C C . VAL A 1 309 ? 11.281 24.719 -11.413 1.00 82.88 309 VAL A C 1
ATOM 2580 O O . VAL A 1 309 ? 12.330 24.133 -11.676 1.00 82.88 309 VAL A O 1
ATOM 2583 N N . GLN A 1 310 ? 10.218 24.082 -10.911 1.00 74.06 310 GLN A N 1
ATOM 2584 C CA . GLN A 1 310 ? 10.180 22.639 -10.679 1.00 74.06 310 GLN A CA 1
ATOM 2585 C C . GLN A 1 310 ? 10.497 21.863 -11.965 1.00 74.06 310 GLN A C 1
ATOM 2587 O O . GLN A 1 310 ? 11.327 20.960 -11.927 1.00 74.06 310 GLN A O 1
ATOM 2592 N N . PHE A 1 311 ? 9.895 22.208 -13.108 1.00 77.38 311 PHE A N 1
ATOM 2593 C CA . PHE A 1 311 ? 10.195 21.524 -14.372 1.00 77.38 311 PHE A CA 1
ATOM 2594 C C . PHE A 1 311 ? 11.656 21.690 -14.802 1.00 77.38 311 PHE A C 1
ATOM 2596 O O . PHE A 1 311 ? 12.259 20.716 -15.246 1.00 77.38 311 PHE A O 1
ATOM 2603 N N . CYS A 1 312 ? 12.257 22.867 -14.608 1.00 81.56 312 CYS A N 1
ATOM 2604 C CA . CYS A 1 312 ? 13.682 23.076 -14.885 1.00 81.56 312 CYS A CA 1
ATOM 2605 C C . CYS A 1 312 ? 14.580 22.183 -14.012 1.00 81.56 312 CYS A C 1
ATOM 2607 O O . CYS A 1 312 ? 15.501 21.549 -14.527 1.00 81.56 312 CYS A O 1
ATOM 2609 N N . ILE A 1 313 ? 14.283 22.081 -12.711 1.00 77.31 313 ILE A N 1
ATOM 2610 C CA . ILE A 1 313 ? 15.009 21.201 -11.779 1.00 77.31 313 ILE A CA 1
ATOM 2611 C C . ILE A 1 313 ? 14.854 19.731 -12.196 1.00 77.31 313 ILE A C 1
ATOM 2613 O O . ILE A 1 313 ? 15.830 18.984 -12.216 1.00 77.31 313 ILE A O 1
ATOM 2617 N N . LEU A 1 314 ? 13.643 19.319 -12.585 1.00 72.38 314 LEU A N 1
ATOM 2618 C CA . LEU A 1 314 ? 13.359 17.956 -13.040 1.00 72.38 314 LEU A CA 1
ATOM 2619 C C . LEU A 1 314 ? 14.089 17.602 -14.344 1.00 72.38 314 LEU A C 1
ATOM 2621 O O . LEU A 1 314 ? 14.569 16.478 -14.473 1.00 72.38 314 LEU A O 1
ATOM 2625 N N . ILE A 1 315 ? 14.214 18.545 -15.284 1.00 79.75 315 ILE A N 1
ATOM 2626 C CA . ILE A 1 315 ? 14.989 18.361 -16.521 1.00 79.75 315 ILE A CA 1
ATOM 2627 C C . ILE A 1 315 ? 16.479 18.218 -16.204 1.00 79.75 315 ILE A C 1
ATOM 2629 O O . ILE A 1 315 ? 17.110 17.290 -16.705 1.00 79.75 315 ILE A O 1
ATOM 2633 N N . ALA A 1 316 ? 17.037 19.088 -15.355 1.00 76.38 316 ALA A N 1
ATOM 2634 C CA . ALA A 1 316 ? 18.448 19.028 -14.971 1.00 76.38 316 ALA A CA 1
ATOM 2635 C C . ALA A 1 316 ? 18.792 17.700 -14.275 1.00 76.38 316 ALA A C 1
ATOM 2637 O O . ALA A 1 316 ? 19.775 17.043 -14.618 1.00 76.38 316 ALA A O 1
ATOM 2638 N N . TYR A 1 317 ? 17.932 17.261 -13.357 1.00 70.06 317 TYR A N 1
ATOM 2639 C CA . TYR A 1 317 ? 18.095 15.995 -12.652 1.00 70.06 317 TYR A CA 1
ATOM 2640 C C . TYR A 1 317 ? 17.949 14.776 -13.584 1.00 70.06 317 TYR A C 1
ATOM 2642 O O . TYR A 1 317 ? 18.734 13.829 -13.516 1.00 70.06 317 TYR A O 1
ATOM 2650 N N . ALA A 1 318 ? 16.997 14.804 -14.522 1.00 70.00 318 ALA A N 1
ATOM 2651 C CA . ALA A 1 318 ? 16.847 13.748 -15.523 1.00 70.00 318 ALA A CA 1
ATOM 2652 C C . ALA A 1 318 ? 18.017 13.704 -16.524 1.00 70.00 318 ALA A C 1
ATOM 2654 O O . ALA A 1 318 ? 18.431 12.618 -16.936 1.00 70.00 318 ALA A O 1
ATOM 2655 N N . ALA A 1 319 ? 18.585 14.860 -16.882 1.00 73.12 319 ALA A N 1
ATOM 2656 C CA . ALA A 1 319 ? 19.776 14.956 -17.723 1.00 73.12 319 ALA A CA 1
ATOM 2657 C C . ALA A 1 319 ? 21.003 14.358 -17.021 1.00 73.12 319 ALA A C 1
ATOM 2659 O O . ALA A 1 319 ? 21.707 13.550 -17.623 1.00 73.12 319 ALA A O 1
ATOM 2660 N N . GLN A 1 320 ? 21.197 14.658 -15.731 1.00 68.50 320 GLN A N 1
ATOM 2661 C CA . GLN A 1 320 ? 22.239 14.035 -14.911 1.00 68.50 320 GLN A CA 1
ATOM 2662 C C . GLN A 1 320 ? 22.077 12.510 -14.856 1.00 68.50 320 GLN A C 1
ATOM 2664 O O . GLN A 1 320 ? 23.048 11.775 -15.014 1.00 68.50 320 GLN A O 1
ATOM 2669 N N . SER A 1 321 ? 20.851 12.010 -14.689 1.00 62.25 321 SER A N 1
ATOM 2670 C CA . SER A 1 321 ? 20.607 10.564 -14.638 1.00 62.25 321 SER A CA 1
ATOM 2671 C C . SER A 1 321 ? 20.759 9.863 -16.000 1.00 62.25 321 SER A C 1
ATOM 2673 O O . SER A 1 321 ? 21.082 8.674 -16.067 1.00 62.25 321 SER A O 1
ATOM 2675 N N . SER A 1 322 ? 20.611 10.608 -17.099 1.00 64.00 322 SER A N 1
ATOM 2676 C CA . SER A 1 322 ? 20.840 10.117 -18.467 1.00 64.00 322 SER A CA 1
ATOM 2677 C C . SER A 1 322 ? 22.327 9.922 -18.803 1.00 64.00 322 SER A C 1
ATOM 2679 O O . SER A 1 322 ? 22.637 9.303 -19.820 1.00 64.00 322 SER A O 1
ATOM 2681 N N . LEU A 1 323 ? 23.239 10.392 -17.941 1.00 66.81 323 LEU A N 1
ATOM 2682 C CA . LEU A 1 323 ? 24.682 10.120 -18.009 1.00 66.81 323 LEU A CA 1
ATOM 2683 C C . LEU A 1 323 ? 25.068 8.765 -17.385 1.00 66.81 323 LEU A C 1
ATOM 2685 O O . LEU A 1 323 ? 26.246 8.426 -17.355 1.00 66.81 323 LEU A O 1
ATOM 2689 N N . SER A 1 324 ? 24.104 7.990 -16.874 1.00 60.94 324 SER A N 1
ATOM 2690 C CA . SER A 1 324 ? 24.365 6.660 -16.311 1.00 60.94 324 SER A CA 1
ATOM 2691 C C . SER A 1 324 ? 24.683 5.608 -17.387 1.00 60.94 324 SER A C 1
ATOM 2693 O O . SER A 1 324 ? 24.134 5.632 -18.491 1.00 60.94 324 SER A O 1
ATOM 2695 N N . ASP A 1 325 ? 25.514 4.620 -17.038 1.00 58.69 325 ASP A N 1
ATOM 2696 C CA . ASP A 1 325 ? 25.923 3.517 -17.931 1.00 58.69 325 ASP A CA 1
ATOM 2697 C C . ASP A 1 325 ? 24.771 2.556 -18.319 1.00 58.69 325 ASP A C 1
ATOM 2699 O O . ASP A 1 325 ? 24.926 1.682 -19.175 1.00 58.69 325 ASP A O 1
ATOM 2703 N N . CYS A 1 326 ? 23.578 2.702 -17.726 1.00 59.66 326 CYS A N 1
ATOM 2704 C CA . CYS A 1 326 ? 22.398 1.892 -18.046 1.00 59.66 326 CYS A CA 1
ATOM 2705 C C . CYS A 1 326 ? 21.707 2.361 -19.336 1.00 59.66 326 CYS A C 1
ATOM 2707 O O . CYS A 1 326 ? 21.044 3.401 -19.364 1.00 59.66 326 CYS A O 1
ATOM 2709 N N . LYS A 1 327 ? 21.699 1.515 -20.374 1.00 62.34 327 LYS A N 1
ATOM 2710 C CA . LYS A 1 327 ? 20.983 1.780 -21.640 1.00 62.34 327 LYS A CA 1
ATOM 2711 C C . LYS A 1 327 ? 19.467 2.004 -21.458 1.00 62.34 327 LYS A C 1
ATOM 2713 O O . LYS A 1 327 ? 18.912 2.890 -22.104 1.00 62.34 327 LYS A O 1
ATOM 2718 N N . SER A 1 328 ? 18.810 1.245 -20.571 1.00 57.12 328 SER A N 1
ATOM 2719 C CA . SER A 1 328 ? 17.366 1.383 -20.280 1.00 57.12 328 SER A CA 1
ATOM 2720 C C . SER A 1 328 ? 17.038 2.723 -19.601 1.00 57.12 328 SER A C 1
ATOM 2722 O O . SER A 1 328 ? 16.169 3.466 -20.060 1.00 57.12 328 SER A O 1
ATOM 2724 N N . VAL A 1 329 ? 17.812 3.088 -18.571 1.00 61.25 329 VAL A N 1
ATOM 2725 C CA . VAL A 1 329 ? 17.688 4.362 -17.836 1.00 61.25 329 VAL A CA 1
ATOM 2726 C C . VAL A 1 329 ? 17.904 5.555 -18.756 1.00 61.25 329 VAL A C 1
ATOM 2728 O O . VAL A 1 329 ? 17.136 6.511 -18.701 1.00 61.25 329 VAL A O 1
ATOM 2731 N N . ARG A 1 330 ? 18.890 5.476 -19.650 1.00 64.75 330 ARG A N 1
ATOM 2732 C CA . ARG A 1 330 ? 19.192 6.535 -20.612 1.00 64.75 330 ARG A CA 1
ATOM 2733 C C . ARG A 1 330 ? 18.050 6.778 -21.605 1.00 64.75 330 ARG A C 1
ATOM 2735 O O . ARG A 1 330 ? 17.624 7.916 -21.777 1.00 64.75 330 ARG A O 1
ATOM 2742 N N . ASN A 1 331 ? 17.499 5.720 -22.207 1.00 64.75 331 ASN A N 1
ATOM 2743 C CA . ASN A 1 331 ? 16.388 5.847 -23.160 1.00 64.75 331 ASN A CA 1
ATOM 2744 C C . ASN A 1 331 ? 15.117 6.416 -22.503 1.00 64.75 331 ASN A C 1
ATOM 2746 O O . ASN A 1 331 ? 14.436 7.259 -23.085 1.00 64.75 331 ASN A O 1
ATOM 2750 N N . LEU A 1 332 ? 14.814 5.991 -21.274 1.00 65.06 332 LEU A N 1
ATOM 2751 C CA . LEU A 1 332 ? 13.661 6.486 -20.515 1.00 65.06 332 LEU A CA 1
ATOM 2752 C C . LEU A 1 332 ? 13.879 7.895 -19.960 1.00 65.06 332 LEU A C 1
ATOM 2754 O O . LEU A 1 332 ? 12.934 8.683 -19.912 1.00 65.06 332 LEU A O 1
ATOM 2758 N N . GLY A 1 333 ? 15.123 8.241 -19.623 1.00 67.44 333 GLY A N 1
ATOM 2759 C CA . GLY A 1 333 ? 15.547 9.599 -19.298 1.00 67.44 333 GLY A CA 1
ATOM 2760 C C . GLY A 1 333 ? 15.247 10.575 -20.435 1.00 67.44 333 GLY A C 1
ATOM 2761 O O . GLY A 1 333 ? 14.624 11.605 -20.191 1.00 67.44 333 GLY A O 1
ATOM 2762 N N . TYR A 1 334 ? 15.562 10.223 -21.687 1.00 72.12 334 TYR A N 1
ATOM 2763 C CA . TYR A 1 334 ? 15.237 11.066 -22.848 1.00 72.12 334 TYR A CA 1
ATOM 2764 C C . TYR A 1 334 ? 13.729 11.247 -23.066 1.00 72.12 334 TYR A C 1
ATOM 2766 O O . TYR A 1 334 ? 13.282 12.366 -23.321 1.00 72.12 334 TYR A O 1
ATOM 2774 N N . ILE A 1 335 ? 12.934 10.181 -22.918 1.00 72.62 335 ILE A N 1
ATOM 2775 C CA . ILE A 1 335 ? 11.464 10.253 -23.020 1.00 72.62 335 ILE A CA 1
ATOM 2776 C C . ILE A 1 335 ? 10.890 11.166 -21.925 1.00 72.62 335 ILE A C 1
ATOM 2778 O O . ILE A 1 335 ? 9.998 11.977 -22.184 1.00 72.62 335 ILE A O 1
ATOM 2782 N N . PHE A 1 336 ? 11.418 11.073 -20.703 1.00 71.81 336 PHE A N 1
ATOM 2783 C CA . PHE A 1 336 ? 11.006 11.922 -19.589 1.00 71.81 336 PHE A CA 1
ATOM 2784 C C . PHE A 1 336 ? 11.397 13.386 -19.791 1.00 71.81 336 PHE A C 1
ATOM 2786 O O . PHE A 1 336 ? 10.551 14.259 -19.609 1.00 71.81 336 PHE A O 1
ATOM 2793 N N . ILE A 1 337 ? 12.634 13.656 -20.222 1.00 77.94 337 ILE A N 1
ATOM 2794 C CA . ILE A 1 337 ? 13.103 15.008 -20.557 1.00 77.94 337 ILE A CA 1
ATOM 2795 C C . ILE A 1 337 ? 12.183 15.621 -21.612 1.00 77.94 337 ILE A C 1
ATOM 2797 O O . ILE A 1 337 ? 11.654 16.703 -21.382 1.00 77.94 337 ILE A O 1
ATOM 2801 N N . LEU A 1 338 ? 11.902 14.902 -22.705 1.00 80.31 338 LEU A N 1
ATOM 2802 C CA . LEU A 1 338 ? 10.993 15.370 -23.753 1.00 80.31 338 LEU A CA 1
ATOM 2803 C C . LEU A 1 338 ? 9.618 15.752 -23.184 1.00 80.31 338 LEU A C 1
ATOM 2805 O O . LEU A 1 338 ? 9.114 16.842 -23.456 1.00 80.31 338 LEU A O 1
ATOM 2809 N N . ASN A 1 339 ? 9.021 14.895 -22.352 1.00 73.31 339 ASN A N 1
ATOM 2810 C CA . ASN A 1 339 ? 7.712 15.177 -21.770 1.00 73.31 339 ASN A CA 1
ATOM 2811 C C . ASN A 1 339 ? 7.719 16.370 -20.800 1.00 73.31 339 ASN A C 1
ATOM 2813 O O . ASN A 1 339 ? 6.794 17.186 -20.815 1.00 73.31 339 ASN A O 1
ATOM 2817 N N . VAL A 1 340 ? 8.734 16.487 -19.940 1.00 75.88 340 VAL A N 1
ATOM 2818 C CA . VAL A 1 340 ? 8.840 17.614 -19.002 1.00 75.88 340 VAL A CA 1
ATOM 2819 C C . VAL A 1 340 ? 9.112 18.917 -19.757 1.00 75.88 340 VAL A C 1
ATOM 2821 O O . VAL A 1 340 ? 8.522 19.940 -19.415 1.00 75.88 340 VAL A O 1
ATOM 2824 N N . THR A 1 341 ? 9.897 18.886 -20.836 1.00 82.12 341 THR A N 1
ATOM 2825 C CA . THR A 1 341 ? 10.111 20.037 -21.723 1.00 82.12 341 THR A CA 1
ATOM 2826 C C . THR A 1 341 ? 8.813 20.485 -22.397 1.00 82.12 341 THR A C 1
ATOM 2828 O O . THR A 1 341 ? 8.516 21.678 -22.396 1.00 82.12 341 THR A O 1
ATOM 2831 N N . ILE A 1 342 ? 7.986 19.559 -22.898 1.00 75.25 342 ILE A N 1
ATOM 2832 C CA . ILE A 1 342 ? 6.669 19.901 -23.463 1.00 75.25 342 ILE A CA 1
ATOM 2833 C C . ILE A 1 342 ? 5.782 20.571 -22.401 1.00 75.25 342 ILE A C 1
ATOM 2835 O O . ILE A 1 342 ? 5.181 21.613 -22.670 1.00 75.25 342 ILE A O 1
ATOM 2839 N N . ASN A 1 343 ? 5.744 20.035 -21.176 1.00 70.19 343 ASN A N 1
ATOM 2840 C CA . ASN A 1 343 ? 4.995 20.644 -20.072 1.00 70.19 343 ASN A CA 1
ATOM 2841 C C . ASN A 1 343 ? 5.520 22.045 -19.717 1.00 70.19 343 ASN A C 1
ATOM 2843 O O . ASN A 1 343 ? 4.720 22.968 -19.559 1.00 70.19 343 ASN A O 1
ATOM 2847 N N . LEU A 1 344 ? 6.841 22.240 -19.673 1.00 80.88 344 LEU A N 1
ATOM 2848 C CA . LEU A 1 344 ? 7.457 23.548 -19.448 1.00 80.88 344 LEU A CA 1
ATOM 2849 C C . LEU A 1 344 ? 7.052 24.556 -20.533 1.00 80.88 344 LEU A C 1
ATOM 2851 O O . LEU A 1 344 ? 6.638 25.666 -20.204 1.00 80.88 344 LEU A O 1
ATOM 2855 N N . CYS A 1 345 ? 7.094 24.176 -21.813 1.00 82.12 345 CYS A N 1
ATOM 2856 C CA . CYS A 1 345 ? 6.672 25.041 -22.918 1.00 82.12 345 CYS A CA 1
ATOM 2857 C C . CYS A 1 345 ? 5.184 25.418 -22.830 1.00 82.12 345 CYS A C 1
ATOM 2859 O O . CYS A 1 345 ? 4.822 26.577 -23.051 1.00 82.12 345 CYS A O 1
ATOM 2861 N N . LEU A 1 346 ? 4.314 24.464 -22.482 1.00 72.69 346 LEU A N 1
ATOM 2862 C CA . LEU A 1 346 ? 2.880 24.714 -22.325 1.00 72.69 346 LEU A CA 1
ATOM 2863 C C . LEU A 1 346 ? 2.589 25.644 -21.135 1.00 72.69 346 LEU A C 1
ATOM 2865 O O . LEU A 1 346 ? 1.792 26.576 -21.274 1.00 72.69 346 LEU A O 1
ATOM 2869 N N . PHE A 1 347 ? 3.268 25.453 -19.999 1.00 74.56 347 PHE A N 1
ATOM 2870 C CA . PHE A 1 347 ? 3.167 26.341 -18.836 1.00 74.56 347 PHE A CA 1
ATOM 2871 C C . PHE A 1 347 ? 3.734 27.735 -19.114 1.00 74.56 347 PHE A C 1
ATOM 2873 O O . PHE A 1 347 ? 3.125 28.731 -18.727 1.00 74.56 347 PHE A O 1
ATOM 2880 N N . TYR A 1 348 ? 4.845 27.829 -19.842 1.00 82.31 348 TYR A N 1
ATOM 2881 C CA . TYR A 1 348 ? 5.431 29.104 -20.242 1.00 82.31 348 TYR A CA 1
ATOM 2882 C C . TYR A 1 348 ? 4.496 29.888 -21.174 1.00 82.31 348 TYR A C 1
ATOM 2884 O O . TYR A 1 348 ? 4.235 31.071 -20.950 1.00 82.31 348 TYR A O 1
ATOM 2892 N N . LYS A 1 349 ? 3.888 29.218 -22.163 1.00 80.06 349 LYS A N 1
ATOM 2893 C CA . LYS A 1 349 ? 2.874 29.816 -23.048 1.00 80.06 349 LYS A CA 1
ATOM 2894 C C . LYS A 1 349 ? 1.627 30.261 -22.276 1.00 80.06 349 LYS A C 1
ATOM 2896 O O . LYS A 1 349 ? 1.077 31.328 -22.557 1.00 80.06 349 LYS A O 1
ATOM 2901 N N . PHE A 1 350 ? 1.185 29.473 -21.293 1.00 75.69 350 PHE A N 1
ATOM 2902 C CA . PHE A 1 350 ? 0.108 29.859 -20.376 1.00 75.69 350 PHE A CA 1
ATOM 2903 C C . PHE A 1 350 ? 0.485 31.096 -19.548 1.00 75.69 350 PHE A C 1
ATOM 2905 O O . PHE A 1 350 ? -0.322 32.024 -19.436 1.00 75.69 350 PHE A O 1
ATOM 2912 N N . TYR A 1 351 ? 1.711 31.144 -19.021 1.00 78.38 351 TYR A N 1
ATOM 2913 C CA . TYR A 1 351 ? 2.217 32.259 -18.227 1.00 78.38 351 TYR A CA 1
ATOM 2914 C C . TYR A 1 351 ? 2.271 33.556 -19.045 1.00 78.38 351 TYR A C 1
ATOM 2916 O O . TYR A 1 351 ? 1.752 34.581 -18.601 1.00 78.38 351 TYR A O 1
ATOM 2924 N N . GLN A 1 352 ? 2.810 33.500 -20.269 1.00 79.12 352 GLN A N 1
ATOM 2925 C CA . GLN A 1 352 ? 2.844 34.641 -21.186 1.00 79.12 352 GLN A CA 1
ATOM 2926 C C . GLN A 1 352 ? 1.436 35.183 -21.461 1.00 79.12 352 GLN A C 1
ATOM 2928 O O . GLN A 1 352 ? 1.174 36.357 -21.209 1.00 79.12 352 GLN A O 1
ATOM 2933 N N . ARG A 1 353 ? 0.504 34.321 -21.887 1.00 75.25 353 ARG A N 1
ATOM 2934 C CA . ARG A 1 353 ? -0.875 34.723 -22.219 1.00 75.25 353 ARG A CA 1
ATOM 2935 C C . ARG A 1 353 ? -1.647 35.291 -21.027 1.00 75.25 353 ARG A C 1
ATOM 2937 O O . ARG A 1 353 ? -2.452 36.199 -21.198 1.00 75.25 353 ARG A O 1
ATOM 2944 N N . THR A 1 354 ? -1.430 34.745 -19.832 1.00 71.88 354 THR A N 1
ATOM 2945 C CA . THR A 1 354 ? -2.246 35.069 -18.651 1.00 71.88 354 THR A CA 1
ATOM 2946 C C . THR A 1 354 ? -1.707 36.260 -17.864 1.00 71.88 354 THR A C 1
ATOM 2948 O O . THR A 1 354 ? -2.505 37.029 -17.334 1.00 71.88 354 THR A O 1
ATOM 2951 N N . TYR A 1 355 ? -0.382 36.416 -17.775 1.00 77.62 355 TYR A N 1
ATOM 2952 C CA . TYR A 1 355 ? 0.253 37.399 -16.886 1.00 77.62 355 TYR A CA 1
ATOM 2953 C C . TYR A 1 355 ? 1.040 38.493 -17.608 1.00 7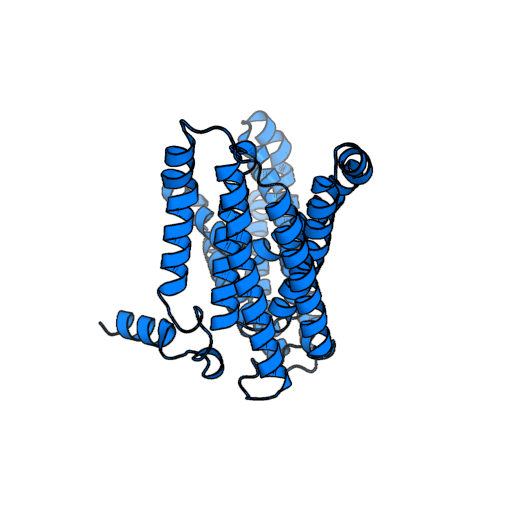7.62 355 TYR A C 1
ATOM 2955 O O . TYR A 1 355 ? 1.271 39.536 -17.009 1.00 77.62 355 TYR A O 1
ATOM 2963 N N . ILE A 1 356 ? 1.462 38.273 -18.858 1.00 74.19 356 ILE A N 1
ATOM 2964 C CA . ILE A 1 356 ? 2.235 39.262 -19.627 1.00 74.19 356 ILE A CA 1
ATOM 2965 C C . ILE A 1 356 ? 1.337 39.942 -20.665 1.00 74.19 356 ILE A C 1
ATOM 2967 O O . ILE A 1 356 ? 1.243 41.162 -20.681 1.00 74.19 356 ILE A O 1
ATOM 2971 N N . THR A 1 357 ? 0.624 39.176 -21.494 1.00 61.75 357 THR A N 1
ATOM 2972 C CA . THR A 1 357 ? -0.213 39.721 -22.580 1.00 61.75 357 THR A CA 1
ATOM 2973 C C . THR A 1 357 ? -1.497 40.398 -22.087 1.00 61.75 357 THR A C 1
ATOM 2975 O O . THR A 1 357 ? -2.060 41.189 -22.821 1.00 61.75 357 THR A O 1
ATOM 2978 N N . LYS A 1 358 ? -1.957 40.104 -20.862 1.00 53.66 358 LYS A N 1
ATOM 2979 C CA . LYS A 1 358 ? -3.086 40.794 -20.200 1.00 53.66 358 LYS A CA 1
ATOM 2980 C C . LYS A 1 358 ? -2.676 42.041 -19.400 1.00 53.66 358 LYS A C 1
ATOM 2982 O O . LYS A 1 358 ? -3.549 42.722 -18.876 1.00 53.66 358 LYS A O 1
ATOM 2987 N N . ALA A 1 359 ? -1.371 42.251 -19.204 1.00 48.59 359 ALA A N 1
ATOM 2988 C CA . ALA A 1 359 ? -0.812 43.386 -18.466 1.00 48.59 359 ALA A CA 1
ATOM 2989 C C . ALA A 1 359 ? -0.294 44.504 -19.396 1.00 48.59 359 ALA A C 1
ATOM 2991 O O . ALA A 1 359 ? 0.048 45.580 -18.912 1.00 48.59 359 ALA A O 1
ATOM 2992 N N . LYS A 1 360 ? -0.225 44.229 -20.705 1.00 38.47 360 LYS A N 1
ATOM 2993 C CA . LYS A 1 360 ? -0.292 45.227 -21.779 1.00 38.47 360 LYS A CA 1
ATOM 2994 C C . LYS A 1 360 ? -1.742 45.340 -22.218 1.00 38.47 360 LYS A C 1
ATOM 2996 O O . LYS A 1 360 ? -2.114 46.452 -22.636 1.00 38.47 360 LYS A O 1
#

Organism: Harpegnathos saltator (NCBI:txid610380)

Foldseek 3Di:
DVVVVVCCCVQQVPWLPLCCPQPPLNDPCSLVVLLVVLCCCLPPVLLVVCVPPAADPCLVVLLVLLVVLLVLLVVLLVLLVVLCPDVVCLAWVDADPSDPDPSNSSLLVSLSSLLVSLSSVSVVSSNCSSRVVVVVVDPVSSCCSSVVNVCSSCCSTAQVGPVVSVLSSLVSVLSSVVSVLSSQCSPDPVSVVVCVVCVVVSVVSVVVSVVVVCLLVVLVVLVVVVVVCVVVVVVVVPDPLSVLVSVVVNVLSVVCSNQPNHVLSVVLSVLVVVLVVVVVVLVVQCPPDDVSVVVCVVVVLVSLVSLLVSLVVSLVVLVVQLPDPDPRSVVSSVVSNVSSVVSNVVSVVVSCVPPPVVVD

Sequence (360 aa):
MEFLQNIFYYWTDSLDPRLLYMPIINSTYQLPLIIFAYMYFVLVCGPRYMKNRPPYSLKTFIKLYNIVQFVANMWLVYSFVNAGIVIRKLFCPVEMDYTRNPVTTKLIRCAWGYFLLKLLDYVETVIFVLRKKNNQVSVLHVYHHVSTAIIAWLGIRYYCTAPMILICIINSFVHSVMYIYYFLASCGPDTQKMIAPMKPWITIMQMITVILWWTLLLKILDLTETVLFVLRKKNEQISVLHIYHHVSTVIIICIFMKYTANEIITLVPLLNCSVHFIMYNYYLFSSFGPRIRMIIAPCKRYITIIQMVQFCILIAYAAQSSLSDCKSVRNLGYIFILNVTINLCLFYKFYQRTYITKAK

InterPro domains:
  IPR002076 ELO family [PF01151] (25-211)
  IPR002076 ELO family [PTHR11157] (31-210)

Secondary structure (DSSP, 8-state):
-HHHHHHHIIIIIS--TTTTTSTTTS-SSHHHHHHHHHHHIIIIIHHHHHTTSPPP--HHHHHHHHHHHHHHHHHHHHHHHTTT--HHHHHS--S---S--HHHHHHHHHHHHHHHHHHHTHHHHHHHHHTT-GGGS-HHHHHHHHHHHHHHHHHHHH---HHHHHHHHHHHHHHHHHHHHHHHHTS-HHHHHHHGGGHHHHHHHHHHHHHHHHHHHHHHHHHHHHHHHHHTT-GGG--HHHHHHHHHHHHHHHHHHHH--STHHHHHHHHHHHHHHHHHHHHHHHHS-HHHHHHHTTHHHHHHHHHHHHHHHHHHHHHHHTTSS-HHHHHHHHHHHHHHHHHHHHHHHHHIIIIITTT-

Radius of gyration: 24.17 Å; chains: 1; bounding box: 52×69×63 Å

pLDDT: mean 70.81, std 12.25, range [38.47, 94.75]